Protein AF-A0A6G4X8N2-F1 (afdb_monomer_lite)

Radius of gyration: 27.06 Å; chains: 1; bounding box: 44×34×85 Å

pLDDT: mean 89.09, std 10.02, range [55.97, 98.62]

Sequence (191 aa):
YRVAVPAGASAGTGGIDFPAATTDLRTHVAALGGIAPATDGDGAYRAQYRDNYTGLQRWSGSSWVGIACDLIPWTKASLASGYGHDGNNNGDVRYRVIDLIGTRFVQWRGGMNVKYSGGLPAHDGKFLARPLPATARPSSGLRTVPVACSAGDSSILSLKVDFYANGTADLLNDPGDTPPWVSLNGIMYPL

Organism: NCBI:txid2711219

Secondary structure (DSSP, 8-state):
--B---TT--GGGT---HHHHB----PPPPPTT-EEEP-SSPPSSTT-EEE-SS-EEEE-SSSEEETTTTTSPPEEP-BPTTEEE-GGG--B-EEEEEEETTEEEEEEESEEEE-EETTEEGGGGB-BSSPPPGGGS-SSSEEEEEEEE-STT-S-SEEEEEEETTS-EEEE--TT---SEEE-TT-EEE-

Foldseek 3Di:
DDFDDDPPADPVPVHGPRVVRPPDDDQADDDVQDEGEDDPDADPDFQHWYQDVVAIWGHNVPDTHHDFPDPWDWDFFAWDPQKDWCAVPFGGWTWTWGQDPNFIKIAIWGKMFFHDDQQATPPQQFTGPDFDPQRHADCDAKDKDWWAFDPPQAPDGIWIKITGNRRTIGTDDDRRRDGRMTTSHGDMDTD

Structure (mmCIF, N/CA/C/O backbone):
data_AF-A0A6G4X8N2-F1
#
_entry.id   AF-A0A6G4X8N2-F1
#
loop_
_atom_site.group_PDB
_atom_site.id
_atom_site.type_symbol
_atom_site.label_atom_id
_atom_site.label_alt_id
_atom_site.label_comp_id
_atom_site.label_asym_id
_atom_site.label_entity_id
_atom_site.label_seq_id
_atom_site.pdbx_PDB_ins_code
_atom_site.Cartn_x
_atom_site.Cartn_y
_atom_site.Cartn_z
_atom_site.occupancy
_atom_site.B_iso_or_equiv
_atom_site.auth_seq_id
_atom_site.auth_comp_id
_atom_site.auth_asym_id
_atom_site.auth_atom_id
_atom_site.pdbx_PDB_model_num
ATOM 1 N N . TYR A 1 1 ? 25.259 5.675 -39.271 1.00 55.97 1 TYR A N 1
ATOM 2 C CA . TYR A 1 1 ? 24.367 6.000 -40.389 1.00 55.97 1 TYR A CA 1
ATOM 3 C C . TYR A 1 1 ? 25.124 5.735 -41.681 1.00 55.97 1 TYR A C 1
ATOM 5 O O . TYR A 1 1 ? 26.342 5.900 -41.703 1.00 55.97 1 TYR A O 1
ATOM 13 N N . ARG A 1 2 ? 24.435 5.261 -42.718 1.00 63.53 2 ARG A N 1
ATOM 14 C CA . ARG A 1 2 ? 24.943 5.192 -44.095 1.00 63.53 2 ARG A CA 1
ATOM 15 C C . ARG A 1 2 ? 23.947 5.962 -44.963 1.00 63.53 2 ARG A C 1
ATOM 17 O O . ARG A 1 2 ? 22.746 5.798 -44.773 1.00 63.53 2 ARG A O 1
ATOM 24 N N . VAL A 1 3 ? 24.445 6.821 -45.848 1.00 69.69 3 VAL A N 1
ATOM 25 C CA . VAL A 1 3 ? 23.626 7.563 -46.818 1.00 69.69 3 VAL A CA 1
ATOM 26 C C . VAL A 1 3 ? 23.916 6.966 -48.183 1.00 69.69 3 VAL A C 1
ATOM 28 O O . VAL A 1 3 ? 25.079 6.915 -48.590 1.00 69.69 3 VAL A O 1
ATOM 31 N N . ALA A 1 4 ? 22.884 6.471 -48.863 1.00 74.25 4 ALA A N 1
ATOM 32 C CA . ALA A 1 4 ? 23.026 6.036 -50.242 1.00 74.25 4 ALA A CA 1
ATOM 33 C C . ALA A 1 4 ? 23.141 7.284 -51.125 1.00 74.25 4 ALA A C 1
ATOM 35 O O . ALA A 1 4 ? 22.251 8.129 -51.117 1.00 74.25 4 ALA A O 1
ATOM 36 N N . VAL A 1 5 ? 24.244 7.413 -51.865 1.00 77.44 5 VAL A N 1
ATOM 37 C CA . VAL A 1 5 ? 24.448 8.516 -52.812 1.00 77.44 5 VAL A CA 1
ATOM 38 C C . VAL A 1 5 ? 24.255 7.964 -54.224 1.00 77.44 5 VAL A C 1
ATOM 40 O O . VAL A 1 5 ? 25.101 7.191 -54.680 1.00 77.44 5 VAL A O 1
ATOM 43 N N . PRO A 1 6 ? 23.153 8.305 -54.917 1.00 77.38 6 PRO A N 1
ATOM 44 C CA . PRO A 1 6 ? 22.959 7.908 -56.305 1.00 77.38 6 PRO A CA 1
ATOM 45 C C . PRO A 1 6 ? 24.071 8.467 -57.197 1.00 77.38 6 PRO A C 1
ATOM 47 O O . PRO A 1 6 ? 24.561 9.580 -56.985 1.00 77.38 6 PRO A O 1
ATOM 50 N N . ALA A 1 7 ? 24.458 7.711 -58.225 1.00 81.44 7 ALA A N 1
ATOM 51 C CA . ALA A 1 7 ? 25.402 8.203 -59.221 1.00 81.44 7 ALA A CA 1
ATOM 52 C C . ALA A 1 7 ? 24.861 9.492 -59.873 1.00 81.44 7 ALA A C 1
ATOM 54 O O . ALA A 1 7 ? 23.702 9.547 -60.276 1.00 81.44 7 ALA A O 1
ATOM 55 N N . GLY A 1 8 ? 25.699 10.530 -59.963 1.00 80.12 8 GLY A N 1
ATOM 56 C CA . GLY A 1 8 ? 25.315 11.832 -60.527 1.00 80.12 8 GLY A CA 1
ATOM 57 C C . GLY A 1 8 ? 24.669 12.818 -59.543 1.00 80.12 8 GLY A C 1
ATOM 58 O O . GLY A 1 8 ? 24.341 13.938 -59.943 1.00 80.12 8 GLY A O 1
ATOM 59 N N . ALA A 1 9 ? 24.517 12.459 -58.262 1.00 84.62 9 ALA A N 1
ATOM 60 C CA . ALA A 1 9 ? 24.081 13.401 -57.233 1.00 84.62 9 ALA A CA 1
ATOM 61 C C . ALA A 1 9 ? 25.141 14.498 -57.010 1.00 84.62 9 ALA A C 1
ATOM 63 O O . ALA A 1 9 ? 26.290 14.222 -56.666 1.00 84.62 9 ALA A O 1
ATOM 64 N N . SER A 1 10 ? 24.756 15.757 -57.215 1.00 81.25 10 SER A N 1
ATOM 65 C CA . SER A 1 10 ? 25.598 16.940 -57.017 1.00 81.25 10 SER A CA 1
ATOM 66 C C . SER A 1 10 ? 24.730 18.153 -56.674 1.00 81.25 10 SER A C 1
ATOM 68 O O . SER A 1 10 ? 23.519 18.138 -56.898 1.00 81.25 10 SER A O 1
ATOM 70 N N . ALA A 1 11 ? 25.340 19.241 -56.195 1.00 75.00 11 ALA A N 1
ATOM 71 C CA . ALA A 1 11 ? 24.619 20.492 -55.947 1.00 75.00 11 ALA A CA 1
ATOM 72 C C . ALA A 1 11 ? 23.940 21.063 -57.214 1.00 75.00 11 ALA A C 1
ATOM 74 O O . ALA A 1 11 ? 22.909 21.718 -57.108 1.00 75.00 11 ALA A O 1
ATOM 75 N N . GLY A 1 12 ? 24.478 20.782 -58.409 1.00 79.25 12 GLY A N 1
ATOM 76 C CA . GLY A 1 12 ? 23.934 21.251 -59.691 1.00 79.25 12 GLY A CA 1
ATOM 77 C C . GLY A 1 12 ? 22.820 20.382 -60.285 1.00 79.25 12 GLY A C 1
ATOM 78 O O . GLY A 1 12 ? 22.221 20.772 -61.281 1.00 79.25 12 GLY A O 1
ATOM 79 N N . THR A 1 13 ? 22.534 19.216 -59.695 1.00 80.50 13 THR A N 1
ATOM 80 C CA . THR A 1 13 ? 21.540 18.241 -60.189 1.00 80.50 13 THR A CA 1
ATOM 81 C C . THR A 1 13 ? 20.387 18.009 -59.207 1.00 80.50 13 THR A C 1
ATOM 83 O O . THR A 1 13 ? 19.651 17.037 -59.339 1.00 80.50 13 THR A O 1
ATOM 86 N N . GLY A 1 14 ? 20.211 18.907 -58.230 1.00 82.31 14 GLY A N 1
ATOM 87 C CA . GLY A 1 14 ? 19.141 18.832 -57.224 1.00 82.31 14 GLY A CA 1
ATOM 88 C C . GLY A 1 14 ? 19.557 18.235 -55.874 1.00 82.31 14 GLY A C 1
ATOM 89 O O . GLY A 1 14 ? 18.756 18.240 -54.946 1.00 82.31 14 GLY A O 1
ATOM 90 N N . GLY A 1 15 ? 20.813 17.796 -55.720 1.00 84.06 15 GLY A N 1
ATOM 91 C CA . GLY A 1 15 ? 21.364 17.321 -54.447 1.00 84.06 15 GLY A CA 1
ATOM 92 C C . GLY A 1 15 ? 20.903 15.920 -54.026 1.00 84.06 15 GLY A C 1
ATOM 93 O O . GLY A 1 15 ? 20.419 15.131 -54.832 1.00 84.06 15 GLY A O 1
ATOM 94 N N . ILE A 1 16 ? 21.122 15.592 -52.749 1.00 84.31 16 ILE A N 1
ATOM 95 C CA . ILE A 1 16 ? 20.656 14.346 -52.126 1.00 84.31 16 ILE A CA 1
ATOM 96 C C . ILE A 1 16 ? 19.291 14.619 -51.490 1.00 84.31 16 ILE A C 1
ATOM 98 O O . ILE A 1 16 ? 19.180 15.489 -50.626 1.00 84.31 16 ILE A O 1
ATOM 102 N N . ASP A 1 17 ? 18.276 13.844 -51.868 1.00 84.19 17 ASP A N 1
ATOM 103 C CA . ASP A 1 17 ? 16.994 13.807 -51.160 1.00 84.19 17 ASP A CA 1
ATOM 104 C C . ASP A 1 17 ? 17.178 13.052 -49.840 1.00 84.19 17 ASP A C 1
ATOM 106 O O . ASP A 1 17 ? 17.040 11.833 -49.778 1.00 84.19 17 ASP A O 1
ATOM 110 N N . PHE A 1 18 ? 17.588 13.767 -48.791 1.00 79.62 18 PHE A N 1
ATOM 111 C CA . PHE A 1 18 ? 17.901 13.166 -47.496 1.00 79.62 18 PHE A CA 1
ATOM 112 C C . PHE A 1 18 ? 16.771 12.282 -46.943 1.00 79.62 18 PHE A C 1
ATOM 114 O O . PHE A 1 18 ? 17.097 11.159 -46.563 1.00 79.62 18 PHE A O 1
ATOM 121 N N . PRO A 1 19 ? 15.484 12.696 -46.952 1.00 78.25 19 PRO A N 1
ATOM 122 C CA . PRO A 1 19 ? 14.365 11.822 -46.596 1.00 78.25 19 PRO A CA 1
ATOM 123 C C . PRO A 1 19 ? 14.366 10.454 -47.297 1.00 78.25 19 PRO A C 1
ATOM 125 O O . PRO A 1 19 ? 14.167 9.437 -46.634 1.00 78.25 19 PRO A O 1
ATOM 128 N N . ALA A 1 20 ? 14.622 10.408 -48.608 1.00 76.88 20 ALA A N 1
ATOM 129 C CA . ALA A 1 20 ? 14.627 9.165 -49.386 1.00 76.88 20 ALA A CA 1
ATOM 130 C C . ALA A 1 20 ? 15.983 8.427 -49.381 1.00 76.88 20 ALA A C 1
ATOM 132 O O . ALA A 1 20 ? 16.040 7.224 -49.636 1.00 76.88 20 ALA A O 1
ATOM 133 N N . ALA A 1 21 ? 17.084 9.131 -49.102 1.00 77.25 21 ALA A N 1
ATOM 134 C CA . ALA A 1 21 ? 18.454 8.615 -49.176 1.00 77.25 21 ALA A CA 1
ATOM 135 C C . ALA A 1 21 ? 18.989 8.052 -47.846 1.00 77.25 21 ALA A C 1
ATOM 137 O O . ALA A 1 21 ? 20.013 7.354 -47.830 1.00 77.25 21 ALA A O 1
ATOM 138 N N . THR A 1 22 ? 18.329 8.335 -46.717 1.00 75.56 22 THR A N 1
ATOM 139 C CA . THR A 1 22 ? 18.616 7.669 -45.439 1.00 75.56 22 THR A CA 1
ATOM 140 C C . THR A 1 22 ? 18.071 6.246 -45.431 1.00 75.56 22 THR A C 1
ATOM 142 O O . THR A 1 22 ? 16.884 6.019 -45.234 1.00 75.56 22 THR A O 1
ATOM 145 N N . THR A 1 23 ? 18.962 5.268 -45.589 1.00 67.94 23 THR A N 1
ATOM 146 C CA . THR A 1 23 ? 18.614 3.835 -45.581 1.00 67.94 23 THR A CA 1
ATOM 147 C C . THR A 1 23 ? 18.828 3.162 -44.222 1.00 67.94 23 THR A C 1
ATOM 149 O O . THR A 1 23 ? 18.489 1.996 -44.051 1.00 67.94 23 THR A O 1
ATOM 152 N N . ASP A 1 24 ? 19.450 3.861 -43.269 1.00 60.66 24 ASP A N 1
ATOM 153 C CA . ASP A 1 24 ? 19.733 3.373 -41.914 1.00 60.66 24 ASP A CA 1
ATOM 154 C C . ASP A 1 24 ? 19.682 4.540 -40.919 1.00 60.66 24 ASP A C 1
ATOM 156 O O . ASP A 1 24 ? 20.631 5.331 -40.811 1.00 60.66 24 ASP A O 1
ATOM 160 N N . LEU A 1 25 ? 18.567 4.635 -40.191 1.00 64.31 25 LEU A N 1
ATOM 161 C CA . LEU A 1 25 ? 18.441 5.466 -39.003 1.00 64.31 25 LEU A CA 1
ATOM 162 C C . LEU A 1 25 ? 18.666 4.562 -37.793 1.00 64.31 25 LEU A C 1
ATOM 164 O O . LEU A 1 25 ? 17.806 3.760 -37.432 1.00 64.31 25 LEU A O 1
ATOM 168 N N . ARG A 1 26 ? 19.831 4.686 -37.157 1.00 61.44 26 ARG A N 1
ATOM 169 C CA . ARG A 1 26 ? 20.080 3.964 -35.910 1.00 61.44 26 ARG A CA 1
ATOM 170 C C . ARG A 1 26 ? 19.171 4.553 -34.844 1.00 61.44 26 ARG A C 1
ATOM 172 O O . ARG A 1 26 ? 19.445 5.639 -34.335 1.00 61.44 26 ARG A O 1
ATOM 179 N N . THR A 1 27 ? 18.115 3.829 -34.497 1.00 64.69 27 THR A N 1
ATOM 180 C CA . THR A 1 27 ? 17.446 3.992 -33.211 1.00 64.69 27 THR A CA 1
ATOM 181 C C . THR A 1 27 ? 18.510 3.928 -32.128 1.00 64.69 27 THR A C 1
ATOM 183 O O . THR A 1 27 ? 19.478 3.172 -32.233 1.00 64.69 27 THR A O 1
ATOM 186 N N . HIS A 1 28 ? 18.391 4.784 -31.121 1.00 65.44 28 HIS A N 1
ATOM 187 C CA . HIS A 1 28 ? 19.343 4.803 -30.026 1.00 65.44 28 HIS A CA 1
ATOM 188 C C . HIS A 1 28 ? 19.507 3.389 -29.457 1.00 65.44 28 HIS A C 1
ATOM 190 O O . HIS A 1 28 ? 18.545 2.785 -28.985 1.00 65.44 28 HIS A O 1
ATOM 196 N N . VAL A 1 29 ? 20.723 2.851 -29.543 1.00 64.50 29 VAL A N 1
ATOM 197 C CA . VAL A 1 29 ? 21.035 1.510 -29.055 1.00 64.50 29 VAL A CA 1
ATOM 198 C C . VAL A 1 29 ? 21.649 1.617 -27.670 1.00 64.50 29 VAL A C 1
ATOM 200 O O . VAL A 1 29 ? 22.645 2.308 -27.466 1.00 64.50 29 VAL A O 1
ATOM 203 N N . ALA A 1 30 ? 21.052 0.915 -26.719 1.00 72.94 30 ALA A N 1
ATOM 204 C CA . ALA A 1 30 ? 21.690 0.585 -25.459 1.00 72.94 30 ALA A CA 1
ATOM 205 C C . ALA A 1 30 ? 22.149 -0.877 -25.526 1.00 72.94 30 ALA A C 1
ATOM 207 O O . ALA A 1 30 ? 21.545 -1.692 -26.229 1.00 72.94 30 ALA A O 1
ATOM 208 N N . ALA A 1 31 ? 23.203 -1.227 -24.788 1.00 77.75 31 ALA A N 1
ATOM 209 C CA . ALA A 1 31 ? 23.511 -2.634 -24.541 1.00 77.75 31 ALA A CA 1
ATOM 210 C C . ALA A 1 31 ? 22.297 -3.335 -23.896 1.00 77.75 31 ALA A C 1
ATOM 212 O O . ALA A 1 31 ? 21.436 -2.679 -23.303 1.00 77.75 31 ALA A O 1
ATOM 213 N N . LEU A 1 32 ? 22.225 -4.667 -23.977 1.00 78.75 32 LEU A N 1
ATOM 214 C CA . LEU A 1 32 ? 21.224 -5.424 -23.218 1.00 78.75 32 LEU A CA 1
ATOM 215 C C . LEU A 1 32 ? 21.317 -5.050 -21.728 1.00 78.75 32 LEU A C 1
ATOM 217 O O . LEU A 1 32 ? 22.402 -5.037 -21.155 1.00 78.75 32 LEU A O 1
ATOM 221 N N . GLY A 1 33 ? 20.180 -4.701 -21.125 1.00 80.25 33 GLY A N 1
ATOM 222 C CA . GLY A 1 33 ? 20.086 -4.177 -19.760 1.00 80.25 33 GLY A CA 1
ATOM 223 C C . GLY A 1 33 ? 20.374 -2.678 -19.596 1.00 80.25 33 GLY A C 1
ATOM 224 O O . GLY A 1 33 ? 20.151 -2.147 -18.512 1.00 80.25 33 GLY A O 1
ATOM 225 N N . GLY A 1 34 ? 20.836 -1.983 -20.638 1.00 88.50 34 GLY A N 1
ATOM 226 C CA . GLY A 1 34 ? 21.072 -0.541 -20.609 1.00 88.50 34 GLY A CA 1
ATOM 227 C C . GLY A 1 34 ? 19.787 0.291 -20.674 1.00 88.50 34 GLY A C 1
ATOM 228 O O . GLY A 1 34 ? 18.705 -0.211 -20.984 1.00 88.50 34 GLY A O 1
ATOM 229 N N . ILE A 1 35 ? 19.924 1.587 -20.390 1.00 90.81 35 ILE A N 1
ATOM 230 C CA . ILE A 1 35 ? 18.831 2.563 -20.441 1.00 90.81 35 ILE A CA 1
ATOM 231 C C . ILE A 1 35 ? 18.825 3.202 -21.831 1.00 90.81 35 ILE A C 1
ATOM 233 O O . ILE A 1 35 ? 19.767 3.902 -22.199 1.00 90.81 35 ILE A O 1
ATOM 237 N N . ALA A 1 36 ? 17.778 2.948 -22.614 1.00 87.94 36 ALA A N 1
ATOM 238 C CA . ALA A 1 36 ? 17.572 3.636 -23.884 1.00 87.94 36 ALA A CA 1
ATOM 239 C C . ALA A 1 36 ? 17.018 5.058 -23.643 1.00 87.94 36 ALA A C 1
ATOM 241 O O . ALA A 1 36 ? 16.263 5.263 -22.694 1.00 87.94 36 ALA A O 1
ATOM 242 N N . PRO A 1 37 ? 17.327 6.057 -24.476 1.00 85.19 37 PRO A N 1
ATOM 243 C CA . PRO A 1 37 ? 16.577 7.310 -24.455 1.00 85.19 37 PRO A CA 1
ATOM 244 C C . PRO A 1 37 ? 15.136 7.076 -24.931 1.00 85.19 37 PRO A C 1
ATOM 246 O O . PRO A 1 37 ? 14.850 6.100 -25.636 1.00 85.19 37 PRO A O 1
ATOM 249 N N . ALA A 1 38 ? 14.221 7.962 -24.539 1.00 79.81 38 ALA A N 1
ATOM 250 C CA . ALA A 1 38 ? 12.832 7.908 -24.971 1.00 79.81 38 ALA A CA 1
ATOM 251 C C . ALA A 1 38 ? 12.747 7.882 -26.495 1.00 79.81 38 ALA A C 1
ATOM 253 O O . ALA A 1 38 ? 13.250 8.766 -27.183 1.00 79.81 38 ALA A O 1
ATOM 254 N N . THR A 1 39 ? 12.073 6.862 -27.003 1.00 74.75 39 THR A N 1
ATOM 255 C CA . THR A 1 39 ? 11.641 6.776 -28.393 1.00 74.75 39 THR A CA 1
ATOM 256 C C . THR A 1 39 ? 10.149 6.481 -28.390 1.00 74.75 39 THR A C 1
ATOM 258 O O . THR A 1 39 ? 9.636 5.908 -27.424 1.00 74.75 39 THR A O 1
ATOM 261 N N . ASP A 1 40 ? 9.449 6.829 -29.463 1.00 73.56 40 ASP A N 1
ATOM 262 C CA . ASP A 1 40 ? 8.012 6.551 -29.601 1.00 73.56 40 ASP A CA 1
ATOM 263 C C . ASP A 1 40 ? 7.706 5.058 -29.851 1.00 73.56 40 ASP A C 1
ATOM 265 O O . ASP A 1 40 ? 6.556 4.685 -30.063 1.00 73.56 40 ASP A O 1
ATOM 269 N N . GLY A 1 41 ? 8.727 4.190 -29.829 1.00 83.25 41 GLY A N 1
ATOM 270 C CA . GLY A 1 41 ? 8.616 2.761 -30.114 1.00 83.25 41 GLY A CA 1
ATOM 271 C C . GLY A 1 41 ? 8.437 1.863 -28.887 1.00 83.25 41 GLY A C 1
ATOM 272 O O . GLY A 1 41 ? 8.724 2.234 -27.742 1.00 83.25 41 GLY A O 1
ATOM 273 N N . ASP A 1 42 ? 8.000 0.635 -29.158 1.00 89.31 42 ASP A N 1
ATOM 274 C CA . ASP A 1 42 ? 7.881 -0.449 -28.182 1.00 89.31 42 ASP A CA 1
ATOM 275 C C . ASP A 1 42 ? 9.246 -0.932 -27.671 1.00 89.31 42 ASP A C 1
ATOM 277 O O . ASP A 1 42 ? 10.288 -0.761 -28.310 1.00 89.31 42 ASP A O 1
ATOM 281 N N . GLY A 1 43 ? 9.244 -1.575 -26.502 1.00 87.62 43 GLY A N 1
ATOM 282 C CA . GLY A 1 43 ? 10.436 -2.245 -25.991 1.00 87.62 43 GLY A CA 1
ATOM 283 C C . GLY A 1 43 ? 10.756 -3.521 -26.775 1.00 87.62 43 GLY A C 1
ATOM 284 O O . GLY A 1 43 ? 9.884 -4.342 -27.047 1.00 87.62 43 GLY A O 1
ATOM 285 N N . ALA A 1 44 ? 12.035 -3.729 -27.075 1.00 87.69 44 ALA A N 1
ATOM 286 C CA . ALA A 1 44 ? 12.552 -4.903 -27.771 1.00 87.69 44 ALA A CA 1
ATOM 287 C C . ALA A 1 44 ? 12.448 -6.193 -26.935 1.00 87.69 44 ALA A C 1
ATOM 289 O O . ALA A 1 44 ? 12.363 -7.287 -27.487 1.00 87.69 44 ALA A O 1
ATOM 290 N N . TYR A 1 45 ? 12.467 -6.085 -25.603 1.00 88.56 45 TYR A N 1
ATOM 291 C CA . TYR A 1 45 ? 12.319 -7.220 -24.689 1.00 88.56 45 TYR A CA 1
ATOM 292 C C . TYR A 1 45 ? 11.686 -6.796 -23.363 1.00 88.56 45 TYR A C 1
ATOM 294 O O . TYR A 1 45 ? 11.862 -5.669 -22.890 1.00 88.56 45 TYR A O 1
ATOM 302 N N . ARG A 1 46 ? 10.939 -7.714 -22.731 1.00 90.00 46 AR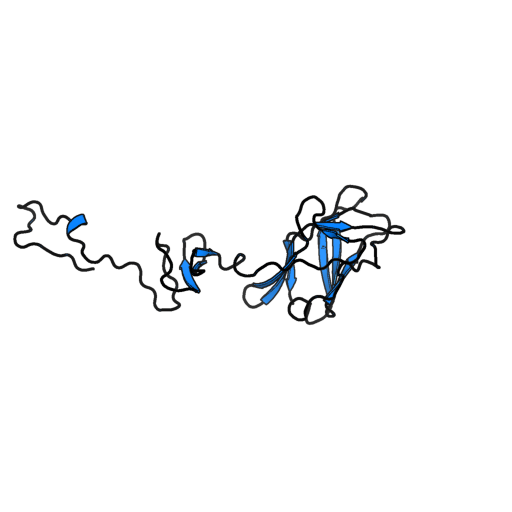G A N 1
ATOM 303 C CA . ARG A 1 46 ? 10.376 -7.504 -21.386 1.00 90.00 46 ARG A CA 1
ATOM 304 C C . ARG A 1 46 ? 11.505 -7.121 -20.429 1.00 90.00 46 ARG A C 1
ATOM 306 O O . ARG A 1 46 ? 12.522 -7.800 -20.393 1.00 90.00 46 ARG A O 1
ATOM 313 N N . ALA A 1 47 ? 11.272 -6.103 -19.606 1.00 88.56 47 ALA A N 1
ATOM 314 C CA . ALA A 1 47 ? 12.234 -5.519 -18.671 1.00 88.56 47 ALA A CA 1
ATOM 315 C C . ALA A 1 47 ? 13.278 -4.556 -19.253 1.00 88.56 47 ALA A C 1
ATOM 317 O O . ALA A 1 47 ? 14.104 -4.080 -18.479 1.00 88.56 47 ALA A O 1
ATOM 318 N N . GLN A 1 48 ? 13.237 -4.225 -20.548 1.00 90.31 48 GLN A N 1
ATOM 319 C CA . GLN A 1 48 ? 14.067 -3.143 -21.086 1.00 90.31 48 GLN A CA 1
ATOM 320 C C . GLN A 1 48 ? 13.804 -1.829 -20.336 1.00 90.31 48 GLN A C 1
ATOM 322 O O . GLN A 1 48 ? 12.653 -1.525 -20.019 1.00 90.31 48 GLN A O 1
ATOM 327 N N . TYR A 1 49 ? 14.856 -1.047 -20.088 1.00 91.38 49 TYR A N 1
ATOM 328 C CA . TYR A 1 49 ? 14.760 0.273 -19.469 1.00 91.38 49 TYR A CA 1
ATOM 329 C C . TYR A 1 49 ? 14.845 1.399 -20.498 1.00 91.38 49 TYR A C 1
ATOM 331 O O . TYR A 1 49 ? 15.590 1.304 -21.478 1.00 91.38 49 TYR A O 1
ATOM 339 N N . ARG A 1 50 ? 14.112 2.487 -20.244 1.00 91.19 50 ARG A N 1
ATOM 340 C CA . ARG A 1 50 ? 14.288 3.760 -20.947 1.00 91.19 50 ARG A CA 1
ATOM 341 C C . ARG A 1 50 ? 14.134 4.960 -20.023 1.00 91.19 50 ARG A C 1
ATOM 343 O O . ARG A 1 50 ? 13.393 4.878 -19.048 1.00 91.19 50 ARG A O 1
ATOM 350 N N . ASP A 1 51 ? 14.769 6.069 -20.369 1.00 90.75 51 ASP A N 1
ATOM 351 C CA . ASP A 1 51 ? 14.552 7.375 -19.743 1.00 90.75 51 ASP A CA 1
ATOM 352 C C . ASP A 1 51 ? 13.671 8.235 -20.653 1.00 90.75 51 ASP A C 1
ATOM 354 O O . ASP A 1 51 ? 14.031 8.476 -21.806 1.00 90.75 51 ASP A O 1
ATOM 358 N N . ASN A 1 52 ? 12.503 8.663 -20.161 1.00 87.19 52 ASN A N 1
ATOM 359 C CA . ASN A 1 52 ? 11.541 9.440 -20.941 1.00 87.19 52 ASN A CA 1
ATOM 360 C C . ASN A 1 52 ? 11.516 10.944 -20.631 1.00 87.19 52 ASN A C 1
ATOM 362 O O . ASN A 1 52 ? 10.483 11.578 -20.847 1.00 87.19 52 ASN A O 1
ATOM 366 N N . TYR A 1 53 ? 12.607 11.502 -20.096 1.00 81.62 53 TYR A N 1
ATOM 367 C CA . TYR A 1 53 ? 12.721 12.884 -19.595 1.00 81.62 53 TYR A CA 1
ATOM 368 C C . TYR A 1 53 ? 11.897 13.179 -18.333 1.00 81.62 53 TYR A C 1
ATOM 370 O O . TYR A 1 53 ? 12.278 14.034 -17.539 1.00 81.62 53 TYR A O 1
ATOM 378 N N . THR A 1 54 ? 10.786 12.471 -18.118 1.00 82.38 54 THR A N 1
ATOM 379 C CA . THR A 1 54 ? 9.958 12.569 -16.902 1.00 82.38 54 THR A CA 1
ATOM 380 C C . THR A 1 54 ? 10.291 11.495 -15.866 1.00 82.38 54 THR A C 1
ATOM 382 O O . THR A 1 54 ? 9.828 11.569 -14.729 1.00 82.38 54 THR A O 1
ATOM 385 N N . GLY A 1 55 ? 11.097 10.498 -16.238 1.00 84.12 55 GLY A N 1
ATOM 386 C CA . GLY A 1 55 ? 11.576 9.460 -15.341 1.00 84.12 55 GLY A CA 1
ATOM 387 C C . GLY A 1 55 ? 11.978 8.167 -16.042 1.00 84.12 55 GLY A C 1
ATOM 388 O O . GLY A 1 55 ? 11.854 7.989 -17.256 1.00 84.12 55 GLY A O 1
ATOM 389 N N . LEU A 1 56 ? 12.445 7.227 -15.224 1.00 88.94 56 LEU A N 1
ATOM 390 C CA . LEU A 1 56 ? 12.867 5.913 -15.683 1.00 88.94 56 LEU A CA 1
ATOM 391 C C . LEU A 1 56 ? 11.651 4.983 -15.832 1.00 88.94 56 LEU A C 1
ATOM 393 O O . LEU A 1 56 ? 10.862 4.784 -14.899 1.00 88.94 56 LEU A O 1
ATOM 397 N N . GLN A 1 57 ? 11.511 4.398 -17.018 1.00 90.38 57 GLN A N 1
ATOM 398 C CA . GLN A 1 57 ? 10.450 3.463 -17.374 1.00 90.38 57 GLN A CA 1
ATOM 399 C C . GLN A 1 57 ? 11.017 2.081 -17.700 1.00 90.38 57 GLN A C 1
ATOM 401 O O . GLN A 1 57 ? 12.155 1.937 -18.146 1.00 90.38 57 GLN A O 1
ATOM 406 N N . ARG A 1 58 ? 10.188 1.055 -17.512 1.00 89.69 58 ARG A N 1
ATOM 407 C CA . ARG A 1 58 ? 10.478 -0.344 -17.824 1.00 89.69 58 ARG A CA 1
ATOM 408 C C . ARG A 1 58 ? 9.428 -0.891 -18.787 1.00 89.69 58 ARG A C 1
ATOM 410 O O . ARG A 1 58 ? 8.237 -0.679 -18.579 1.00 89.69 58 ARG A O 1
ATOM 417 N N . TRP A 1 59 ? 9.842 -1.631 -19.810 1.00 90.00 59 TRP A N 1
ATOM 418 C CA . TRP A 1 59 ? 8.916 -2.309 -20.715 1.00 90.00 59 TRP A CA 1
ATOM 419 C C . TRP A 1 59 ? 8.266 -3.509 -20.018 1.00 90.00 59 TRP A C 1
ATOM 421 O O . TRP A 1 59 ? 8.949 -4.440 -19.575 1.00 90.00 59 TRP A O 1
ATOM 431 N N . SER A 1 60 ? 6.938 -3.511 -19.918 1.00 86.56 60 SER A N 1
ATOM 432 C CA . SER A 1 60 ? 6.155 -4.602 -19.322 1.00 86.56 60 SER A CA 1
ATOM 433 C C . SER A 1 60 ? 6.068 -5.841 -20.225 1.00 86.56 60 SER A C 1
ATOM 435 O O . SER A 1 60 ? 5.738 -6.930 -19.750 1.00 86.56 60 SER A O 1
ATOM 437 N N . GLY A 1 61 ? 6.397 -5.689 -21.512 1.00 89.19 61 GLY A N 1
ATOM 438 C CA . GLY A 1 61 ? 6.089 -6.640 -22.581 1.00 89.19 61 GLY A CA 1
ATOM 439 C C . GLY A 1 61 ? 4.994 -6.137 -23.527 1.00 89.19 61 GLY A C 1
ATOM 440 O O . GLY A 1 61 ? 4.892 -6.652 -24.631 1.00 89.19 61 GLY A O 1
ATOM 441 N N . SER A 1 62 ? 4.213 -5.137 -23.107 1.00 90.19 62 SER A N 1
ATOM 442 C CA . SER A 1 62 ? 3.132 -4.536 -23.905 1.00 90.19 62 SER A CA 1
ATOM 443 C C . SER A 1 62 ? 3.021 -3.014 -23.764 1.00 90.19 62 SER A C 1
ATOM 445 O O . SER A 1 62 ? 2.279 -2.386 -24.508 1.00 90.19 62 SER A O 1
ATOM 447 N N . SER A 1 63 ? 3.683 -2.415 -22.773 1.00 90.94 63 SER A N 1
ATOM 448 C CA . SER A 1 63 ? 3.662 -0.973 -22.520 1.00 90.94 63 SER A CA 1
ATOM 449 C C . SER A 1 63 ? 4.872 -0.528 -21.698 1.00 90.94 63 SER A C 1
ATOM 451 O O . SER A 1 63 ? 5.453 -1.305 -20.932 1.00 90.94 63 SER A O 1
ATOM 453 N N . TRP A 1 64 ? 5.248 0.743 -21.826 1.00 88.81 64 TRP A N 1
ATOM 454 C CA . TRP A 1 64 ? 6.241 1.370 -20.958 1.00 88.81 64 TRP A CA 1
ATOM 455 C C . TRP A 1 64 ? 5.586 1.820 -19.653 1.00 88.81 64 TRP A C 1
ATOM 457 O O . TRP A 1 64 ? 4.634 2.596 -19.676 1.00 88.81 64 TRP A O 1
ATOM 467 N N . VAL A 1 65 ? 6.102 1.350 -18.516 1.00 86.94 65 VAL A N 1
ATOM 468 C CA . VAL A 1 65 ? 5.571 1.675 -17.183 1.00 86.94 65 VAL A CA 1
ATOM 469 C C . VAL A 1 65 ? 6.635 2.330 -16.311 1.00 86.94 65 VAL A C 1
ATOM 471 O O . VAL A 1 65 ? 7.812 1.988 -16.408 1.00 86.94 65 VAL A O 1
ATOM 474 N N . GLY A 1 66 ? 6.243 3.268 -15.447 1.00 83.75 66 GLY A N 1
ATOM 475 C CA . GLY A 1 66 ? 7.155 3.863 -14.466 1.00 83.75 66 GLY A CA 1
ATOM 476 C C . GLY A 1 66 ? 7.654 2.823 -13.454 1.00 83.75 66 GLY A C 1
ATOM 477 O O . GLY A 1 66 ? 6.921 1.910 -13.073 1.00 83.75 66 GLY A O 1
ATOM 478 N N . ILE A 1 67 ? 8.904 2.951 -13.004 1.00 74.12 67 ILE A N 1
ATOM 479 C CA . ILE A 1 67 ? 9.549 1.936 -12.147 1.00 74.12 67 ILE A CA 1
ATOM 480 C C . ILE A 1 67 ? 8.989 1.873 -10.722 1.00 74.12 67 ILE A C 1
ATOM 482 O O . ILE A 1 67 ? 9.030 0.816 -10.099 1.00 74.12 67 ILE A O 1
ATOM 486 N N . ALA A 1 68 ? 8.454 2.971 -10.192 1.00 62.19 68 ALA A N 1
ATOM 487 C CA . ALA A 1 68 ? 8.267 3.095 -8.748 1.00 62.19 68 ALA A CA 1
ATOM 488 C C . ALA A 1 68 ? 6.919 2.586 -8.197 1.00 62.19 68 ALA A C 1
ATOM 490 O O . ALA A 1 68 ? 6.805 2.414 -6.984 1.00 62.19 68 ALA A O 1
ATOM 491 N N . CYS A 1 69 ? 5.885 2.339 -9.013 1.00 56.53 69 CYS A N 1
ATOM 492 C CA . CYS A 1 69 ? 4.565 2.019 -8.450 1.00 56.53 69 CYS A CA 1
ATOM 493 C C . CYS A 1 69 ? 3.715 0.998 -9.206 1.00 56.53 69 CYS A C 1
ATOM 495 O O . CYS A 1 69 ? 3.029 0.230 -8.542 1.00 56.53 69 CYS A O 1
ATOM 497 N N . ASP A 1 70 ? 3.742 0.904 -10.529 1.00 58.47 70 ASP A N 1
ATOM 498 C CA . ASP A 1 70 ? 2.694 0.122 -11.214 1.00 58.47 70 ASP A CA 1
ATOM 499 C C . ASP A 1 70 ? 3.032 -1.361 -11.409 1.00 58.47 70 ASP A C 1
ATOM 501 O O . ASP A 1 70 ? 2.185 -2.150 -11.819 1.00 58.47 70 ASP A O 1
ATOM 505 N N . LEU A 1 71 ? 4.255 -1.774 -11.067 1.00 65.62 71 LEU A N 1
ATOM 506 C CA . LEU A 1 71 ? 4.711 -3.155 -11.244 1.00 65.62 71 LEU A CA 1
ATOM 507 C C . LEU A 1 71 ? 4.442 -4.068 -10.044 1.00 65.62 71 LEU A C 1
ATOM 509 O O . LEU A 1 71 ? 4.459 -5.288 -10.202 1.00 65.62 71 LEU A O 1
ATOM 513 N N . ILE A 1 72 ? 4.209 -3.507 -8.856 1.00 82.44 72 ILE A N 1
ATOM 514 C CA . ILE A 1 72 ? 3.991 -4.293 -7.638 1.00 82.44 72 ILE A CA 1
ATOM 515 C C . ILE A 1 72 ? 2.495 -4.269 -7.306 1.00 82.44 72 ILE A C 1
ATOM 517 O O . ILE A 1 72 ? 1.977 -3.210 -6.916 1.00 82.44 72 ILE A O 1
ATOM 521 N N . PRO A 1 73 ? 1.791 -5.409 -7.456 1.00 86.88 73 PRO A N 1
ATOM 522 C CA . PRO A 1 73 ? 0.351 -5.457 -7.281 1.00 86.88 73 PRO A CA 1
ATOM 523 C C . PRO A 1 73 ? -0.041 -5.178 -5.831 1.00 86.88 73 PRO A C 1
ATOM 525 O O . PRO A 1 73 ? 0.651 -5.542 -4.878 1.00 86.88 73 PRO A O 1
ATOM 528 N N . TRP A 1 74 ? -1.197 -4.542 -5.674 1.00 93.88 74 TRP A N 1
ATOM 529 C CA . TRP A 1 74 ? -1.820 -4.333 -4.376 1.00 93.88 74 TRP A CA 1
ATOM 530 C C . TRP A 1 74 ? -2.518 -5.607 -3.906 1.00 93.88 74 TRP A C 1
ATOM 532 O O . TRP A 1 74 ? -3.287 -6.212 -4.649 1.00 93.88 74 TRP A O 1
ATOM 542 N N . THR A 1 75 ? -2.302 -5.970 -2.646 1.00 97.25 75 THR A N 1
ATOM 543 C CA . THR A 1 75 ? -3.025 -7.044 -1.963 1.00 97.25 75 THR A CA 1
ATOM 544 C C . THR A 1 75 ? -4.171 -6.438 -1.163 1.00 97.25 75 THR A C 1
ATOM 546 O O . THR A 1 75 ? -3.956 -5.516 -0.378 1.00 97.25 75 THR A O 1
ATOM 549 N N . LYS A 1 76 ? -5.397 -6.938 -1.351 1.00 98.00 76 LYS A N 1
ATOM 550 C CA . LYS A 1 76 ? -6.548 -6.558 -0.519 1.00 98.00 76 LYS A CA 1
ATOM 551 C C . LYS A 1 76 ? -6.358 -7.112 0.892 1.00 98.00 76 LYS A C 1
ATOM 553 O O . LYS A 1 76 ? -6.125 -8.308 1.053 1.00 98.00 76 LYS A O 1
ATOM 558 N N . ALA A 1 77 ? -6.424 -6.244 1.898 1.00 98.12 77 ALA A N 1
ATOM 559 C CA . ALA A 1 77 ? -6.302 -6.659 3.289 1.00 98.12 77 ALA A CA 1
ATOM 560 C C . ALA A 1 77 ? -7.554 -7.439 3.714 1.00 98.12 77 ALA A C 1
ATOM 562 O O . ALA A 1 77 ? -8.668 -7.054 3.369 1.00 98.12 77 ALA A O 1
ATOM 563 N N . SER A 1 78 ? -7.383 -8.521 4.474 1.00 97.81 78 SER A N 1
ATOM 564 C CA . SER A 1 78 ? -8.516 -9.221 5.084 1.00 97.81 78 SER A CA 1
ATOM 565 C C . SER A 1 78 ? -8.866 -8.525 6.393 1.00 97.81 78 SER A C 1
ATOM 567 O O . SER A 1 78 ? -8.111 -8.638 7.359 1.00 97.81 78 SER A O 1
ATOM 569 N N . LEU A 1 79 ? -9.988 -7.812 6.428 1.00 98.44 79 LEU A N 1
ATOM 570 C CA . LEU A 1 79 ? -10.417 -7.065 7.610 1.00 98.44 79 LEU A CA 1
ATOM 571 C C . LEU A 1 79 ? -11.181 -7.953 8.599 1.00 98.44 79 LEU A C 1
ATOM 573 O O . LEU A 1 79 ? -11.928 -8.842 8.186 1.00 98.44 79 LEU A O 1
ATOM 577 N N . ALA A 1 80 ? -10.961 -7.735 9.896 1.00 98.12 80 ALA A N 1
ATOM 578 C CA . ALA A 1 80 ? -11.702 -8.394 10.967 1.00 98.12 80 ALA A CA 1
ATOM 579 C C . ALA A 1 80 ? -13.175 -7.951 10.969 1.00 98.12 80 ALA A C 1
ATOM 581 O O . ALA A 1 80 ? -13.539 -6.932 10.378 1.00 98.12 80 ALA A O 1
ATOM 582 N N . SER A 1 81 ? -14.035 -8.711 11.656 1.00 96.88 81 SER A N 1
ATOM 583 C CA . SER A 1 81 ? -15.415 -8.274 11.897 1.00 96.88 81 SER A CA 1
ATOM 584 C C . SER A 1 81 ? -15.420 -6.890 12.561 1.00 96.88 81 SER A C 1
ATOM 586 O O . SER A 1 81 ? -14.481 -6.517 13.248 1.00 96.88 81 SER A O 1
ATOM 588 N N . GLY A 1 82 ? -16.440 -6.074 12.305 1.00 96.69 82 GLY A N 1
ATOM 589 C CA 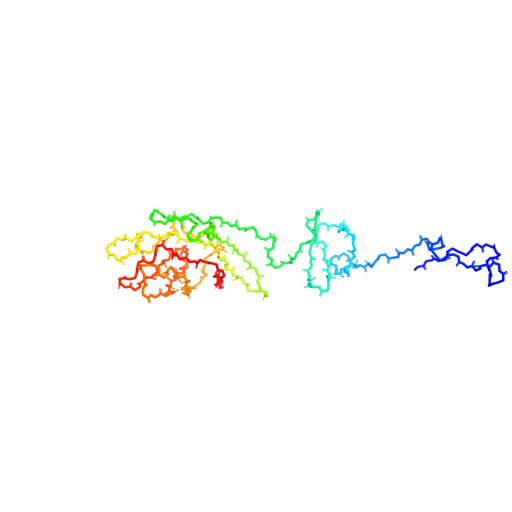. GLY A 1 82 ? -16.466 -4.691 12.797 1.00 96.69 82 GLY A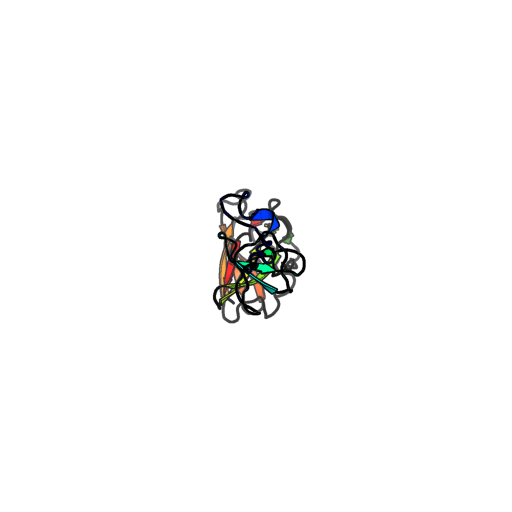 CA 1
ATOM 590 C C . GLY A 1 82 ? -15.633 -3.695 11.983 1.00 96.69 82 GLY A C 1
ATOM 591 O O . GLY A 1 82 ? -15.775 -2.496 12.202 1.00 96.69 82 GLY A O 1
ATOM 592 N N . TYR A 1 83 ? -14.869 -4.154 10.993 1.00 98.44 83 TYR A N 1
ATOM 593 C CA . TYR A 1 83 ? -14.175 -3.297 10.036 1.00 98.44 83 TYR A CA 1
ATOM 594 C C . TYR A 1 83 ? -14.676 -3.556 8.617 1.00 98.44 83 TYR A C 1
ATOM 596 O O . TYR A 1 83 ? -15.032 -4.677 8.253 1.00 98.44 83 TYR A O 1
ATOM 604 N N . GLY A 1 84 ? -14.726 -2.502 7.807 1.00 98.44 84 GLY A N 1
ATOM 605 C CA . GLY A 1 84 ? -15.177 -2.572 6.420 1.00 98.44 84 GLY A CA 1
ATOM 606 C C . GLY A 1 84 ? -14.231 -1.848 5.477 1.00 98.44 84 GLY A C 1
ATOM 607 O O . GLY A 1 84 ? -13.500 -0.948 5.876 1.00 98.44 84 GLY A O 1
ATOM 608 N N . HIS A 1 85 ? -14.250 -2.231 4.208 1.00 98.62 85 HIS A N 1
ATOM 609 C CA . HIS A 1 85 ? -13.561 -1.492 3.154 1.00 98.62 85 HIS A CA 1
ATOM 610 C C . HIS A 1 85 ? -14.335 -0.229 2.765 1.00 98.62 85 HIS A C 1
ATOM 612 O O . HIS A 1 85 ? -15.500 -0.084 3.130 1.00 98.62 85 HIS A O 1
ATOM 618 N N . ASP A 1 86 ? -13.693 0.634 1.980 1.00 98.19 86 ASP A N 1
ATOM 619 C CA . ASP A 1 86 ? -14.306 1.792 1.328 1.00 98.19 86 ASP A CA 1
ATOM 620 C C . ASP A 1 86 ? -14.823 2.876 2.288 1.00 98.19 86 ASP A C 1
ATOM 622 O O . ASP A 1 86 ? -15.813 3.559 2.031 1.00 98.19 86 ASP A O 1
ATOM 626 N N . GLY A 1 87 ? -14.127 3.065 3.412 1.00 97.94 87 GLY A N 1
ATOM 627 C CA . GLY A 1 87 ? -14.374 4.200 4.305 1.00 97.94 87 GLY A CA 1
ATOM 628 C C . GLY A 1 87 ? -14.205 5.533 3.569 1.00 97.94 87 GLY A C 1
ATOM 629 O O . GLY A 1 87 ? -13.148 5.791 2.984 1.00 97.94 87 GLY A O 1
ATOM 630 N N . ASN A 1 88 ? -15.244 6.374 3.582 1.00 96.69 88 ASN A N 1
ATOM 631 C CA . ASN A 1 88 ? -15.277 7.649 2.851 1.00 96.69 88 ASN A CA 1
ATOM 632 C C . ASN A 1 88 ? -14.948 7.504 1.353 1.00 96.69 88 ASN A C 1
ATOM 634 O O . ASN A 1 88 ? -14.205 8.304 0.789 1.00 96.69 88 ASN A O 1
ATOM 638 N N . ASN A 1 89 ? -15.431 6.426 0.726 1.00 97.38 89 ASN A N 1
ATOM 639 C CA . ASN A 1 89 ? -15.257 6.164 -0.706 1.00 97.38 89 ASN A CA 1
ATOM 640 C C . ASN A 1 89 ? -13.786 6.142 -1.175 1.00 97.38 89 ASN A C 1
ATOM 642 O O . ASN A 1 89 ? -13.476 6.449 -2.326 1.00 97.38 89 ASN A O 1
ATOM 646 N N . ASN A 1 90 ? -12.854 5.788 -0.283 1.00 96.69 90 ASN A N 1
ATOM 647 C CA . ASN A 1 90 ? -11.422 5.732 -0.591 1.00 96.69 90 ASN A CA 1
ATOM 648 C C . ASN A 1 90 ? -10.975 4.391 -1.204 1.00 96.69 90 ASN A C 1
ATOM 650 O O . ASN A 1 90 ? -9.778 4.164 -1.401 1.00 96.69 90 ASN A O 1
ATOM 654 N N . GLY A 1 91 ? -11.911 3.493 -1.506 1.00 98.12 91 GLY A N 1
ATOM 655 C CA . GLY A 1 91 ? -11.662 2.148 -2.000 1.00 98.12 91 GLY A CA 1
ATOM 656 C C . GLY A 1 91 ? -11.216 1.169 -0.914 1.00 98.12 91 GLY A C 1
ATOM 657 O O . GLY A 1 91 ? -11.088 1.492 0.271 1.00 98.12 91 GLY A O 1
ATOM 658 N N . ASP A 1 92 ? -10.957 -0.068 -1.337 1.00 98.56 92 ASP A N 1
ATOM 659 C CA . ASP A 1 92 ? -10.520 -1.130 -0.434 1.00 98.56 92 ASP A CA 1
ATOM 660 C C . ASP A 1 92 ? -9.199 -0.796 0.268 1.00 98.56 92 ASP A C 1
ATOM 662 O O . ASP A 1 92 ? -8.206 -0.475 -0.390 1.00 98.56 92 ASP A O 1
ATOM 666 N N . VAL A 1 93 ? -9.155 -1.026 1.584 1.00 98.62 93 VAL A N 1
ATOM 667 C CA . VAL A 1 93 ? -7.899 -1.206 2.328 1.00 98.62 93 VAL A CA 1
ATOM 668 C C . VAL A 1 93 ? -7.014 -2.252 1.644 1.00 98.62 93 VAL A C 1
ATOM 670 O O . VAL A 1 93 ? -7.375 -3.429 1.516 1.00 98.62 93 VAL A O 1
ATOM 673 N N . ARG A 1 94 ? -5.843 -1.812 1.197 1.00 98.12 94 ARG A N 1
ATOM 674 C CA . ARG A 1 94 ? -4.864 -2.610 0.461 1.00 98.12 94 ARG A CA 1
ATOM 675 C C . ARG A 1 94 ? -3.464 -2.299 0.952 1.00 98.12 94 ARG A C 1
ATOM 677 O O . ARG A 1 94 ? -3.185 -1.175 1.360 1.00 98.12 94 ARG A O 1
ATOM 684 N N . TYR A 1 95 ? -2.577 -3.274 0.822 1.00 97.56 95 TYR A N 1
ATOM 685 C CA . TYR A 1 95 ? -1.156 -3.103 1.084 1.00 97.56 95 TYR A CA 1
ATOM 686 C C . TYR A 1 95 ? -0.307 -3.685 -0.042 1.00 97.56 95 TYR A C 1
ATOM 688 O O . TYR A 1 95 ? -0.761 -4.516 -0.832 1.00 97.56 95 TYR A O 1
ATOM 696 N N . ARG A 1 96 ? 0.945 -3.253 -0.115 1.00 95.25 96 ARG A N 1
ATOM 697 C CA . ARG A 1 96 ? 1.976 -3.881 -0.941 1.00 95.25 96 ARG A CA 1
ATOM 698 C C . ARG A 1 96 ? 3.339 -3.645 -0.327 1.00 95.25 96 ARG A C 1
ATOM 700 O O . ARG A 1 96 ? 3.504 -2.743 0.490 1.00 95.25 96 ARG A O 1
ATOM 707 N N . VAL A 1 97 ? 4.312 -4.426 -0.765 1.00 93.88 97 VAL A N 1
ATOM 708 C CA . VAL A 1 97 ? 5.688 -4.302 -0.298 1.00 93.88 97 VAL A CA 1
ATOM 709 C C . VAL A 1 97 ? 6.551 -3.814 -1.442 1.00 93.88 97 VAL A C 1
ATOM 711 O O . VAL A 1 97 ? 6.597 -4.470 -2.479 1.00 93.88 97 VAL A O 1
ATOM 714 N N . ILE A 1 98 ? 7.210 -2.678 -1.255 1.00 90.56 98 ILE A N 1
ATOM 715 C CA . ILE A 1 98 ? 8.086 -2.068 -2.253 1.00 90.56 98 ILE A CA 1
ATOM 716 C C . ILE A 1 98 ? 9.513 -1.977 -1.721 1.00 90.56 98 ILE A C 1
ATOM 718 O O . ILE A 1 98 ? 9.717 -1.915 -0.512 1.00 90.56 98 ILE A O 1
ATOM 722 N N . ASP A 1 99 ? 10.479 -1.911 -2.627 1.00 87.50 99 ASP A N 1
ATOM 723 C CA . ASP A 1 99 ? 11.852 -1.533 -2.307 1.00 87.50 99 ASP A CA 1
ATOM 724 C C . ASP A 1 99 ? 12.085 -0.108 -2.804 1.00 87.50 99 ASP A C 1
ATOM 726 O O . ASP A 1 99 ? 11.989 0.175 -4.000 1.00 87.50 99 ASP A O 1
ATOM 730 N N . LEU A 1 100 ? 12.369 0.802 -1.875 1.00 84.31 100 LEU A N 1
ATOM 731 C CA . LEU A 1 100 ? 12.706 2.188 -2.165 1.00 84.31 100 LEU A CA 1
ATOM 732 C C . LEU A 1 100 ? 14.160 2.418 -1.758 1.00 84.31 100 LEU A C 1
ATOM 734 O O . LEU A 1 100 ? 14.485 2.436 -0.573 1.00 84.31 100 LEU A O 1
ATOM 738 N N . ILE A 1 101 ? 15.036 2.568 -2.756 1.00 82.56 101 ILE A N 1
ATOM 739 C CA . ILE A 1 101 ? 16.465 2.884 -2.569 1.00 82.56 101 ILE A CA 1
ATOM 740 C C . ILE A 1 101 ? 17.132 1.887 -1.592 1.00 82.56 101 ILE A C 1
ATOM 742 O O . ILE A 1 101 ? 17.795 2.255 -0.628 1.00 82.56 101 ILE A O 1
ATOM 746 N N . GLY A 1 102 ? 16.897 0.588 -1.811 1.00 82.62 102 GLY A N 1
ATOM 747 C CA . GLY A 1 102 ? 17.484 -0.493 -1.007 1.00 82.62 102 GLY A CA 1
ATOM 748 C C . GLY A 1 102 ? 16.839 -0.723 0.364 1.00 82.62 102 GLY A C 1
ATOM 749 O O . GLY A 1 102 ? 17.257 -1.634 1.072 1.00 82.62 102 GLY A O 1
ATOM 750 N N . THR A 1 103 ? 15.818 0.054 0.734 1.00 88.38 103 THR A N 1
ATOM 751 C CA . THR A 1 103 ? 15.027 -0.177 1.949 1.00 88.38 103 THR A CA 1
ATOM 752 C C . THR A 1 103 ? 13.647 -0.693 1.584 1.00 88.38 103 THR A C 1
ATOM 754 O O . THR A 1 103 ? 12.961 -0.124 0.732 1.00 88.38 103 THR A O 1
ATOM 757 N N . ARG A 1 104 ? 13.221 -1.765 2.251 1.00 90.88 104 ARG A N 1
ATOM 758 C CA . ARG A 1 104 ? 11.913 -2.363 2.016 1.00 90.88 104 ARG A CA 1
ATOM 759 C C . ARG A 1 104 ? 10.853 -1.674 2.865 1.00 90.88 104 ARG A C 1
ATOM 761 O O . ARG A 1 104 ? 11.009 -1.534 4.075 1.00 90.88 104 ARG A O 1
ATOM 768 N N . PHE A 1 105 ? 9.755 -1.284 2.235 1.00 93.94 105 PHE A N 1
ATOM 769 C CA . PHE A 1 105 ? 8.625 -0.630 2.882 1.00 93.94 105 PHE A CA 1
ATOM 770 C C . PHE A 1 105 ? 7.334 -1.381 2.606 1.00 93.94 105 PHE A C 1
ATOM 772 O O . PHE A 1 105 ? 7.130 -1.916 1.514 1.00 93.94 105 PHE A O 1
ATOM 779 N N . VAL A 1 106 ? 6.412 -1.338 3.562 1.00 95.75 106 VAL A N 1
ATOM 780 C CA . VAL A 1 106 ? 5.001 -1.614 3.281 1.00 95.75 106 VAL A CA 1
ATOM 781 C C . VAL A 1 106 ? 4.327 -0.294 2.991 1.00 95.75 106 VAL A C 1
ATOM 783 O O . VAL A 1 106 ? 4.437 0.639 3.779 1.00 95.75 106 VAL A O 1
ATOM 786 N N . GLN A 1 107 ? 3.620 -0.227 1.872 1.00 95.88 107 GLN A N 1
ATOM 787 C CA . GLN A 1 107 ? 2.679 0.843 1.582 1.00 95.88 107 GLN A CA 1
ATOM 788 C C . GLN A 1 107 ? 1.267 0.348 1.824 1.00 95.88 107 GLN A C 1
ATOM 790 O O . GLN A 1 107 ? 0.941 -0.789 1.480 1.00 95.88 107 GLN A O 1
ATOM 795 N N . TRP A 1 108 ? 0.426 1.238 2.326 1.00 97.81 108 TRP A N 1
ATOM 796 C CA . TRP A 1 108 ? -1.000 1.039 2.488 1.00 97.81 108 TRP A CA 1
ATOM 797 C C . TRP A 1 108 ? -1.783 2.099 1.715 1.00 97.81 108 TRP A C 1
ATOM 799 O O . TRP A 1 108 ? -1.280 3.179 1.389 1.00 97.81 108 TRP A O 1
ATOM 809 N N . ARG A 1 109 ? -3.020 1.748 1.371 1.00 97.31 109 ARG A N 1
ATOM 810 C CA . ARG A 1 109 ? -4.020 2.657 0.810 1.00 97.31 109 ARG A CA 1
ATOM 811 C C . ARG A 1 109 ? -5.425 2.164 1.120 1.00 97.31 109 ARG A C 1
ATOM 813 O O . ARG A 1 109 ? -5.594 1.027 1.557 1.00 97.31 109 ARG A O 1
ATOM 820 N N . GLY A 1 110 ? -6.412 2.987 0.798 1.00 98.38 110 GLY A N 1
ATOM 821 C CA . GLY A 1 110 ? -7.825 2.686 0.977 1.00 98.38 110 GLY A CA 1
ATOM 822 C C . GLY A 1 110 ? -8.408 3.313 2.235 1.00 98.38 110 GLY A C 1
ATOM 823 O O . GLY A 1 110 ? -7.683 3.806 3.102 1.00 98.38 110 GLY A O 1
ATOM 824 N N . GLY A 1 111 ? -9.733 3.280 2.321 1.00 98.31 111 GLY A N 1
ATOM 825 C CA . GLY A 1 111 ? -10.475 3.702 3.502 1.00 98.31 111 GLY A CA 1
ATOM 826 C C . GLY A 1 111 ? -10.996 2.505 4.274 1.00 98.31 111 GLY A C 1
ATOM 827 O O . GLY A 1 111 ? -11.466 1.532 3.680 1.00 98.31 111 GLY A O 1
ATOM 828 N N . MET A 1 112 ? -10.944 2.591 5.596 1.00 98.50 112 MET A N 1
ATOM 829 C CA . MET A 1 112 ? -11.474 1.581 6.498 1.00 98.50 112 MET A CA 1
ATOM 830 C C . MET A 1 112 ? -12.667 2.148 7.260 1.00 98.50 112 MET A C 1
ATOM 832 O O . MET A 1 112 ? -12.509 3.111 8.001 1.00 98.50 112 MET A O 1
ATOM 836 N N . ASN A 1 113 ? -13.842 1.548 7.088 1.00 98.44 113 ASN A N 1
ATOM 837 C CA . ASN A 1 113 ? -14.987 1.764 7.970 1.00 98.44 113 ASN A CA 1
ATOM 838 C C . ASN A 1 113 ? -14.711 1.099 9.323 1.00 98.44 113 ASN A C 1
ATOM 840 O O . ASN A 1 113 ? -14.182 -0.017 9.359 1.00 98.44 113 ASN A O 1
ATOM 844 N N . VAL A 1 114 ? -15.087 1.760 10.414 1.00 97.81 114 VAL A N 1
ATOM 845 C CA . VAL A 1 114 ? -14.789 1.322 11.782 1.00 97.81 114 VAL A CA 1
ATOM 846 C C . VAL A 1 114 ? -16.076 1.261 12.595 1.00 97.81 114 VAL A C 1
ATOM 848 O O . VAL A 1 114 ? -16.835 2.225 12.654 1.00 97.81 114 VAL A O 1
ATOM 851 N N . LYS A 1 115 ? -16.328 0.118 13.237 1.00 96.44 115 LYS A N 1
ATOM 852 C CA . LYS A 1 115 ? -17.357 -0.009 14.272 1.00 96.44 115 LYS A CA 1
ATOM 853 C C . LYS A 1 115 ? -16.733 0.122 15.651 1.00 96.44 115 LYS A C 1
ATOM 855 O O . LYS A 1 115 ? -15.660 -0.422 15.909 1.00 96.44 115 LYS A O 1
ATOM 860 N N . TYR A 1 116 ? -17.472 0.771 16.540 1.00 94.38 116 TYR A N 1
ATOM 861 C CA . TYR A 1 116 ? -17.088 0.979 17.927 1.00 94.38 116 TYR A CA 1
ATOM 862 C C . TYR A 1 116 ? -18.071 0.275 18.863 1.00 94.38 116 TYR A C 1
ATOM 864 O O . TYR A 1 116 ? -19.262 0.173 18.568 1.00 94.38 116 TYR A O 1
ATOM 872 N N . SER A 1 117 ? -17.571 -0.198 20.002 1.00 88.50 117 SER A N 1
ATOM 873 C CA . SER A 1 117 ? -18.358 -0.735 21.111 1.00 88.50 117 SER A CA 1
ATOM 874 C C . SER A 1 117 ? -17.846 -0.116 22.405 1.00 88.50 117 SER A C 1
ATOM 876 O O . SER A 1 117 ? -16.672 -0.255 22.734 1.00 88.50 117 SER A O 1
ATOM 878 N N . GLY A 1 118 ? -18.707 0.604 23.127 1.00 86.75 118 GLY A N 1
ATOM 879 C CA . GLY A 1 118 ? -18.306 1.295 24.358 1.00 86.75 118 GLY A CA 1
ATOM 880 C C . GLY A 1 118 ? -17.235 2.375 24.146 1.00 86.75 118 GLY A C 1
ATOM 881 O O . GLY A 1 118 ? -16.406 2.582 25.022 1.00 86.75 118 GLY A O 1
ATOM 882 N N . GLY A 1 119 ? -17.220 3.026 22.977 1.00 89.94 119 GLY A N 1
ATOM 883 C CA . GLY A 1 119 ? -16.239 4.067 22.642 1.00 89.94 119 GLY A CA 1
ATOM 884 C C . GLY A 1 119 ? -14.868 3.545 22.199 1.00 89.94 119 GLY A C 1
ATOM 885 O O . GLY A 1 119 ? -13.992 4.349 21.907 1.00 89.94 119 GLY A O 1
ATOM 886 N N . LEU A 1 120 ? -14.683 2.225 22.112 1.00 92.44 120 LEU A N 1
ATOM 887 C CA . LEU A 1 120 ? -13.456 1.591 21.628 1.00 92.44 120 LEU A CA 1
ATOM 888 C C . LEU A 1 120 ? -13.702 0.901 20.279 1.00 92.44 120 LEU A C 1
ATOM 890 O O . LEU A 1 120 ? -14.799 0.372 20.067 1.00 92.44 120 LEU A O 1
ATOM 894 N N . PRO A 1 121 ? -12.723 0.883 19.359 1.00 94.88 121 PRO A N 1
ATOM 895 C CA . PRO A 1 121 ? -12.813 0.115 18.130 1.00 94.88 121 PRO A CA 1
ATOM 896 C C . PRO A 1 121 ? -13.087 -1.363 18.423 1.00 94.88 121 PRO A C 1
ATOM 898 O O . PRO A 1 121 ? -12.588 -1.924 19.401 1.00 94.88 121 PRO A O 1
ATOM 901 N N . ALA A 1 122 ? -13.871 -2.004 17.559 1.00 94.44 122 ALA A N 1
ATOM 902 C CA . ALA A 1 122 ? -14.158 -3.430 17.666 1.00 94.44 122 ALA A CA 1
ATOM 903 C C . ALA A 1 122 ? -12.870 -4.277 17.759 1.00 94.44 122 ALA A C 1
ATOM 905 O O . ALA A 1 122 ? -11.836 -3.917 17.206 1.00 94.44 122 ALA A O 1
ATOM 906 N N . HIS A 1 123 ? -12.945 -5.435 18.422 1.00 93.00 123 HIS A N 1
ATOM 907 C CA . HIS A 1 123 ? -11.817 -6.373 18.558 1.00 93.00 123 HIS A CA 1
ATOM 908 C C . HIS A 1 123 ? -10.536 -5.745 19.128 1.00 93.00 123 HIS A C 1
ATOM 910 O O . HIS A 1 123 ? -9.443 -6.054 18.658 1.00 93.00 123 HIS A O 1
ATOM 916 N N . ASP A 1 124 ? -10.663 -4.859 20.117 1.00 92.31 124 ASP A N 1
ATOM 917 C CA . ASP A 1 124 ? -9.527 -4.190 20.763 1.00 92.31 124 ASP A CA 1
ATOM 918 C C . ASP A 1 124 ? -8.613 -3.469 19.750 1.00 92.31 124 ASP A C 1
ATOM 920 O O . ASP A 1 124 ? -7.388 -3.517 19.848 1.00 92.31 124 ASP A O 1
ATOM 924 N N . GLY A 1 125 ? -9.200 -2.864 18.709 1.00 95.62 125 GLY A N 1
ATOM 925 C CA . GLY A 1 125 ? -8.447 -2.186 17.648 1.00 95.62 125 GLY A CA 1
ATOM 926 C C . GLY A 1 125 ? -7.949 -3.096 16.526 1.00 95.62 125 GLY A C 1
ATOM 927 O O . GLY A 1 125 ? -7.520 -2.588 15.487 1.00 95.62 125 GLY A O 1
ATOM 928 N N . LYS A 1 126 ? -8.004 -4.424 16.684 1.00 97.00 126 LYS A N 1
ATOM 929 C CA . LYS A 1 126 ? -7.402 -5.384 15.748 1.00 97.00 126 LYS A CA 1
ATOM 930 C C . LYS A 1 126 ? -8.199 -5.478 14.457 1.00 97.00 126 LYS A C 1
ATOM 932 O O . LYS A 1 126 ? -9.129 -6.273 14.330 1.00 97.00 126 LYS A O 1
ATOM 937 N N . PHE A 1 127 ? -7.795 -4.694 13.463 1.00 98.00 127 PHE A N 1
ATOM 938 C CA . PHE A 1 127 ? -8.560 -4.563 12.225 1.00 98.00 127 PHE A CA 1
ATOM 939 C C . PHE A 1 127 ? -8.236 -5.613 11.164 1.00 98.00 127 PHE A C 1
ATOM 941 O O . PHE A 1 127 ? -8.954 -5.719 10.171 1.00 98.00 127 PHE A O 1
ATOM 948 N N . LEU A 1 128 ? -7.186 -6.414 11.350 1.00 98.38 128 LEU A N 1
ATOM 949 C CA . LEU A 1 128 ? -6.839 -7.507 10.444 1.00 98.38 128 LEU A CA 1
ATOM 950 C C . LEU A 1 128 ? -7.434 -8.832 10.928 1.00 98.38 128 LEU A C 1
ATOM 952 O O . LEU A 1 128 ? -7.165 -9.277 12.040 1.00 98.38 128 LEU A O 1
ATOM 956 N N . ALA A 1 129 ? -8.174 -9.521 10.056 1.00 98.00 129 ALA A N 1
ATOM 957 C CA . ALA A 1 129 ? -8.711 -10.855 10.341 1.00 98.00 129 ALA A CA 1
ATOM 958 C C . ALA A 1 129 ? -7.618 -11.927 10.445 1.00 98.00 129 ALA A C 1
ATOM 960 O O . ALA A 1 129 ? -7.834 -12.992 11.021 1.00 98.00 129 ALA A O 1
ATOM 961 N N . ARG A 1 130 ? -6.461 -11.679 9.824 1.00 96.44 130 ARG A N 1
ATOM 962 C CA . ARG A 1 130 ? -5.287 -12.552 9.854 1.00 96.44 130 ARG A CA 1
ATOM 963 C C . ARG A 1 130 ? -4.025 -11.696 9.900 1.00 96.44 130 ARG A C 1
ATOM 965 O O . ARG A 1 130 ? -4.011 -10.650 9.249 1.00 96.44 130 ARG A O 1
ATOM 972 N N . PRO A 1 131 ? -2.964 -12.139 10.594 1.00 96.88 131 PRO A N 1
ATOM 973 C CA . PRO A 1 131 ? -1.688 -11.446 10.551 1.00 96.88 131 PRO A CA 1
ATOM 974 C C . PRO A 1 131 ? -1.173 -11.295 9.118 1.00 96.88 131 PRO A C 1
ATOM 976 O O . PRO A 1 131 ? -1.353 -12.184 8.280 1.00 96.88 131 PRO A O 1
ATOM 979 N N . LEU A 1 132 ? -0.494 -10.182 8.855 1.00 97.19 132 LEU A N 1
ATOM 980 C CA . LEU A 1 132 ? 0.234 -9.974 7.611 1.00 97.19 132 LEU A CA 1
ATOM 981 C C . LEU A 1 132 ? 1.269 -11.085 7.396 1.00 97.19 132 LEU A C 1
ATOM 983 O O . LEU A 1 132 ? 1.869 -11.572 8.363 1.00 97.19 132 LEU A O 1
ATOM 987 N N . PRO A 1 133 ? 1.539 -11.463 6.133 1.00 96.00 133 PRO A N 1
ATOM 988 C CA . PRO A 1 133 ? 2.612 -12.399 5.835 1.00 96.00 133 PRO A CA 1
ATOM 989 C C . PRO A 1 133 ? 3.955 -11.845 6.324 1.00 96.00 133 PRO A C 1
ATOM 991 O O . PRO A 1 133 ? 4.157 -10.631 6.379 1.00 96.00 133 PRO A O 1
ATOM 994 N N . ALA A 1 134 ? 4.906 -12.736 6.621 1.00 94.56 134 ALA A N 1
ATOM 995 C CA . ALA A 1 134 ? 6.225 -12.358 7.137 1.00 94.56 134 ALA A CA 1
ATOM 996 C C . ALA A 1 134 ? 6.961 -11.335 6.251 1.00 94.56 134 ALA A C 1
ATOM 998 O O . ALA A 1 134 ? 7.732 -10.526 6.750 1.00 94.56 134 ALA A O 1
ATOM 999 N N . THR A 1 135 ? 6.681 -11.325 4.946 1.00 93.38 135 THR A N 1
ATOM 1000 C CA . THR A 1 135 ? 7.251 -10.375 3.982 1.00 93.38 135 THR A CA 1
ATOM 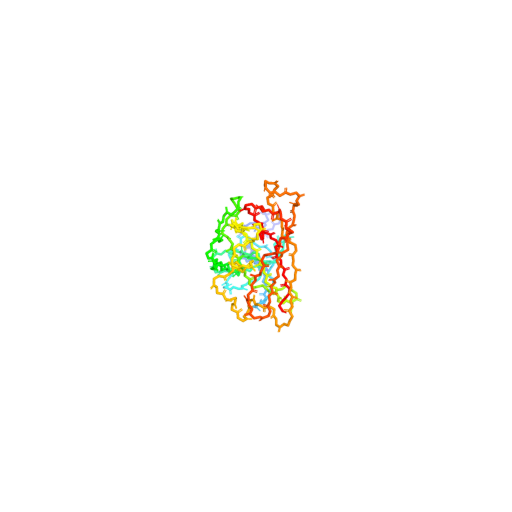1001 C C . THR A 1 135 ? 6.673 -8.961 4.066 1.00 93.38 135 THR A C 1
ATOM 1003 O O . THR A 1 135 ? 7.180 -8.093 3.368 1.00 93.38 135 THR A O 1
ATOM 1006 N N . ALA A 1 136 ? 5.598 -8.737 4.828 1.00 95.50 136 ALA A N 1
ATOM 1007 C CA . ALA A 1 136 ? 4.852 -7.476 4.907 1.00 95.50 136 ALA A CA 1
ATOM 1008 C C . ALA A 1 136 ? 4.623 -6.993 6.353 1.00 95.50 136 ALA A C 1
ATOM 1010 O O . ALA A 1 136 ? 3.772 -6.139 6.592 1.00 95.50 136 ALA A O 1
ATOM 1011 N N . ARG A 1 137 ? 5.364 -7.525 7.328 1.00 94.75 137 ARG A N 1
ATOM 1012 C CA . ARG A 1 137 ? 5.311 -7.098 8.734 1.00 94.75 137 ARG A CA 1
ATOM 1013 C C . ARG A 1 137 ? 6.700 -6.681 9.216 1.00 94.75 137 ARG A C 1
ATOM 1015 O O . ARG A 1 137 ? 7.665 -7.280 8.739 1.00 94.75 137 ARG A O 1
ATOM 1022 N N . PRO A 1 138 ? 6.814 -5.711 10.141 1.00 94.56 138 PRO A N 1
ATOM 1023 C CA . PRO A 1 138 ? 8.103 -5.291 10.682 1.00 94.56 138 PRO A CA 1
ATOM 1024 C C . PRO A 1 138 ? 8.936 -6.487 11.154 1.00 94.56 138 PRO A C 1
ATOM 1026 O O . PRO A 1 138 ? 8.437 -7.375 11.842 1.00 94.56 138 PRO A O 1
ATOM 1029 N N . SER A 1 139 ? 10.213 -6.510 10.793 1.00 88.12 139 SER A N 1
ATOM 1030 C CA . SER A 1 139 ? 11.166 -7.535 11.231 1.00 88.12 139 SER A CA 1
ATOM 1031 C C . SER A 1 139 ? 11.499 -7.414 12.719 1.00 88.12 139 SER A C 1
ATOM 1033 O O . SER A 1 139 ? 11.810 -8.405 13.378 1.00 88.12 139 SER A O 1
ATOM 1035 N N . SER A 1 140 ? 11.405 -6.196 13.256 1.00 85.81 140 SER A N 1
ATOM 1036 C CA . SER A 1 140 ? 11.677 -5.882 14.652 1.00 85.81 140 SER A CA 1
ATOM 1037 C C . SER A 1 140 ? 10.787 -4.746 15.157 1.00 85.81 140 SER A C 1
ATOM 1039 O O . SER A 1 140 ? 10.644 -3.693 14.525 1.00 85.81 140 SER A O 1
ATOM 1041 N N . GLY A 1 141 ? 10.210 -4.962 16.337 1.00 88.44 141 GLY A N 1
ATOM 1042 C CA . GLY A 1 141 ? 9.473 -3.944 17.077 1.00 88.44 141 GLY A CA 1
ATOM 1043 C C . GLY A 1 141 ? 8.148 -3.507 16.446 1.00 88.44 141 GLY A C 1
ATOM 1044 O O . GLY A 1 141 ? 7.547 -4.202 15.626 1.00 88.44 141 GLY A O 1
ATOM 1045 N N . LEU A 1 142 ? 7.695 -2.344 16.903 1.00 95.94 142 LEU A N 1
ATOM 1046 C CA . LEU A 1 142 ? 6.436 -1.703 16.544 1.00 95.94 142 LEU A CA 1
ATOM 1047 C C . LEU A 1 142 ? 6.674 -0.617 15.482 1.00 95.94 142 LEU A C 1
ATOM 1049 O O . LEU A 1 142 ? 7.734 0.019 15.457 1.00 95.94 142 LEU A O 1
ATOM 1053 N N . ARG A 1 143 ? 5.694 -0.388 14.605 1.00 97.19 143 ARG A N 1
ATOM 1054 C CA . ARG A 1 143 ? 5.613 0.812 13.762 1.00 97.19 143 ARG A CA 1
ATOM 1055 C C . ARG A 1 143 ? 4.291 1.511 14.040 1.00 97.19 143 ARG A C 1
ATOM 1057 O O . ARG A 1 143 ? 3.244 1.002 13.656 1.00 97.19 143 ARG A O 1
ATOM 1064 N N . THR A 1 144 ? 4.363 2.666 14.685 1.00 97.12 144 THR A N 1
ATOM 1065 C CA . THR A 1 144 ? 3.211 3.538 14.918 1.00 97.12 144 THR A CA 1
ATOM 1066 C C . THR A 1 144 ? 3.164 4.593 13.826 1.00 97.12 144 THR A C 1
ATOM 1068 O O . THR A 1 144 ? 4.150 5.296 13.597 1.00 97.12 144 THR A O 1
ATOM 1071 N N . VAL A 1 145 ? 2.024 4.719 13.155 1.00 97.06 145 VAL A N 1
ATOM 1072 C CA . VAL A 1 145 ? 1.804 5.719 12.105 1.00 97.06 145 VAL A CA 1
ATOM 1073 C C . VAL A 1 145 ? 0.495 6.471 12.351 1.00 97.06 145 VAL A C 1
ATOM 1075 O O . VAL A 1 145 ? -0.492 5.853 12.758 1.00 97.06 145 VAL A O 1
ATOM 1078 N N . PRO A 1 146 ? 0.452 7.795 12.127 1.00 97.00 146 PRO A N 1
ATOM 1079 C CA . PRO A 1 146 ? -0.797 8.542 12.180 1.00 97.00 146 PRO A CA 1
ATOM 1080 C C . PRO A 1 146 ? -1.663 8.198 10.965 1.00 97.00 146 PRO A C 1
ATOM 1082 O O . PRO A 1 146 ? -1.147 8.071 9.856 1.00 97.00 146 PRO A O 1
ATOM 1085 N N . VAL A 1 147 ? -2.973 8.080 11.159 1.00 97.56 147 VAL A N 1
ATOM 1086 C CA . VAL A 1 147 ? -3.953 7.887 10.082 1.00 97.56 147 VAL A CA 1
ATOM 1087 C C . VAL A 1 147 ? -5.018 8.966 10.166 1.00 97.56 147 VAL A C 1
ATOM 1089 O O . VAL A 1 147 ? -5.555 9.218 11.241 1.00 97.56 147 VAL A O 1
ATOM 1092 N N . ALA A 1 148 ? -5.348 9.600 9.041 1.00 96.88 148 ALA A N 1
ATOM 1093 C CA . ALA A 1 148 ? -6.437 10.572 9.010 1.00 96.88 148 ALA A CA 1
ATOM 1094 C C . ALA A 1 148 ? -7.778 9.876 9.283 1.00 96.88 148 ALA A C 1
ATOM 1096 O O . ALA A 1 148 ? -7.976 8.728 8.877 1.00 96.88 148 ALA A O 1
ATOM 1097 N N . CYS A 1 149 ? -8.706 10.563 9.938 1.00 97.12 149 CYS A N 1
ATOM 1098 C CA . CYS A 1 149 ? -10.019 10.013 10.264 1.00 97.12 149 CYS A CA 1
ATOM 1099 C C . CYS A 1 149 ? -11.151 11.004 9.980 1.00 97.12 149 CYS A C 1
ATOM 1101 O O . CYS A 1 149 ? -10.916 12.166 9.646 1.00 97.12 149 CYS A O 1
ATOM 1103 N N . SER A 1 150 ? -12.382 10.502 10.048 1.00 96.75 150 SER A N 1
ATOM 1104 C CA . SER A 1 150 ? -13.596 11.303 9.911 1.00 96.75 150 SER A CA 1
ATOM 1105 C C . SER A 1 150 ? -13.652 12.445 10.922 1.00 96.75 150 SER A C 1
ATOM 1107 O O . SER A 1 150 ? -13.463 12.219 12.107 1.00 96.75 150 SER A O 1
ATOM 1109 N N . ALA A 1 151 ? -14.032 13.642 10.468 1.00 94.25 151 ALA A N 1
ATOM 1110 C CA . ALA A 1 151 ? -14.449 14.724 11.363 1.00 94.25 151 ALA A CA 1
ATOM 1111 C C . ALA A 1 151 ? -15.849 14.489 11.971 1.00 94.25 151 ALA A C 1
ATOM 1113 O O . ALA A 1 151 ? -16.235 15.143 12.932 1.00 94.25 151 ALA A O 1
ATOM 1114 N N . GLY A 1 152 ? -16.648 13.592 11.382 1.00 92.31 152 GLY A N 1
ATOM 1115 C CA . GLY A 1 152 ? -17.913 13.148 11.970 1.00 92.31 152 GLY A CA 1
ATOM 1116 C C . GLY A 1 152 ? -17.652 12.197 13.134 1.00 92.31 152 GLY A C 1
ATOM 1117 O O . GLY A 1 152 ? -16.808 11.314 12.996 1.00 92.31 152 GLY A O 1
ATOM 1118 N N . ASP A 1 153 ? -18.371 12.383 14.241 1.00 90.25 153 ASP A N 1
ATOM 1119 C CA . ASP A 1 153 ? -18.262 11.604 15.486 1.00 90.25 153 ASP A CA 1
ATOM 1120 C C . ASP A 1 153 ? -16.844 11.553 16.086 1.00 90.25 153 ASP A C 1
ATOM 1122 O O . ASP A 1 153 ? -16.475 10.607 16.787 1.00 90.25 153 ASP A O 1
ATOM 1126 N N . SER A 1 154 ? -16.041 12.585 15.811 1.00 92.00 154 SER A N 1
ATOM 1127 C CA . SER A 1 154 ? -14.717 12.772 16.394 1.00 92.00 154 SER A CA 1
ATOM 1128 C C . SER A 1 154 ? -14.366 14.255 16.536 1.00 92.00 154 SER A C 1
ATOM 1130 O O . SER A 1 154 ? -14.715 15.090 15.706 1.00 92.00 154 SER A O 1
ATOM 1132 N N . SER A 1 155 ? -13.659 14.574 17.613 1.00 92.50 155 SER A N 1
ATOM 1133 C CA . SER A 1 155 ? -13.028 15.860 17.904 1.00 92.50 155 SER A CA 1
ATOM 1134 C C . SER A 1 155 ? -11.596 15.967 17.365 1.00 92.50 155 SER A C 1
ATOM 1136 O O . SER A 1 155 ? -11.015 17.054 17.354 1.00 92.50 155 SER A O 1
ATOM 1138 N N . ILE A 1 156 ? -11.038 14.854 16.882 1.00 92.25 156 ILE A N 1
ATOM 1139 C CA . ILE A 1 156 ? -9.701 14.761 16.300 1.00 92.25 156 ILE A CA 1
ATOM 1140 C C . ILE A 1 156 ? -9.785 14.389 14.818 1.00 92.25 156 ILE A C 1
ATOM 1142 O O . ILE A 1 156 ? -10.760 13.820 14.343 1.00 92.25 156 ILE A O 1
ATOM 1146 N N . LEU A 1 157 ? -8.743 14.733 14.059 1.00 94.44 157 LEU A N 1
ATOM 1147 C CA . LEU A 1 157 ? -8.658 14.435 12.620 1.00 94.44 157 LEU A CA 1
ATOM 1148 C C . LEU A 1 157 ? -7.601 13.378 12.293 1.00 94.44 157 LEU A C 1
ATOM 1150 O O . LEU A 1 157 ? -7.383 13.051 11.126 1.00 94.44 157 LEU A O 1
ATOM 1154 N N . SER A 1 158 ? -6.961 12.813 13.316 1.00 94.88 158 SER A N 1
ATOM 1155 C CA . SER A 1 158 ? -5.989 11.737 13.171 1.00 94.88 158 SER A CA 1
ATOM 1156 C C . SER A 1 158 ? -6.094 10.756 14.328 1.00 94.88 158 SER A C 1
ATOM 1158 O O . SER A 1 158 ? -6.042 11.160 15.484 1.00 94.88 158 SER A O 1
ATOM 1160 N N . LEU A 1 159 ? -6.137 9.470 13.996 1.00 95.88 159 LEU A N 1
ATOM 1161 C CA . LEU A 1 159 ? -5.894 8.363 14.918 1.00 95.88 159 LEU A CA 1
ATOM 1162 C C . LEU A 1 159 ? -4.465 7.835 14.733 1.00 95.88 159 LEU A C 1
ATOM 1164 O O . LEU A 1 159 ? -3.684 8.381 13.944 1.00 95.88 159 LEU A O 1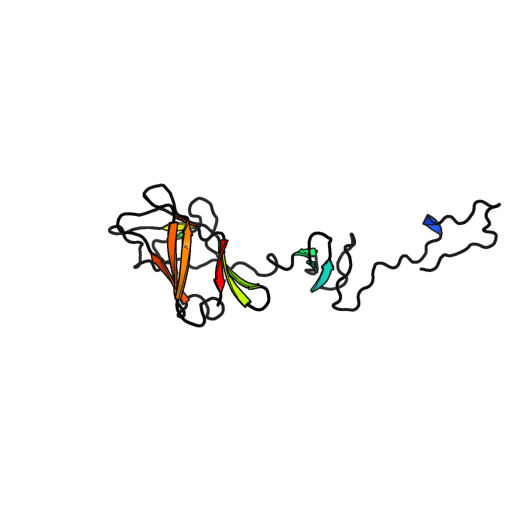
ATOM 1168 N N . LYS A 1 160 ? -4.119 6.763 15.450 1.00 96.00 160 LYS A N 1
ATOM 1169 C CA . LYS A 1 160 ? -2.859 6.031 15.272 1.00 96.00 160 LYS A CA 1
ATOM 1170 C C . LYS A 1 160 ? -3.139 4.586 14.897 1.00 96.00 160 LYS A C 1
ATOM 1172 O O . LYS A 1 160 ? -4.097 3.989 15.380 1.00 96.00 160 LYS A O 1
ATOM 1177 N N . VAL A 1 161 ? -2.274 4.026 14.064 1.00 98.00 161 VAL A N 1
ATOM 1178 C CA . VAL A 1 161 ? -2.228 2.589 13.812 1.00 98.00 161 VAL A CA 1
ATOM 1179 C C . VAL A 1 161 ? -0.872 2.049 14.223 1.00 98.00 161 VAL A C 1
ATOM 1181 O O . VAL A 1 161 ? 0.164 2.576 13.816 1.00 98.00 161 VAL A O 1
ATOM 1184 N N . ASP A 1 162 ? -0.911 0.966 14.985 1.00 98.00 162 ASP A N 1
ATOM 1185 C CA . ASP A 1 162 ? 0.244 0.216 15.444 1.00 98.00 162 ASP A CA 1
ATOM 1186 C C . ASP A 1 162 ? 0.384 -1.073 14.630 1.00 98.00 162 ASP A C 1
ATOM 1188 O O . ASP A 1 162 ? -0.492 -1.931 14.659 1.00 98.00 162 ASP A O 1
ATOM 1192 N N . PHE A 1 163 ? 1.493 -1.227 13.903 1.00 98.00 163 PHE A N 1
ATOM 1193 C CA . PHE A 1 163 ? 1.844 -2.449 13.174 1.00 98.00 163 PHE A CA 1
ATOM 1194 C C . PHE A 1 163 ? 2.926 -3.227 13.923 1.00 98.00 163 PHE A C 1
ATOM 1196 O O . PHE A 1 163 ? 4.035 -2.728 14.133 1.00 98.00 163 PHE A O 1
ATOM 1203 N N . TYR A 1 164 ? 2.627 -4.472 14.289 1.00 97.31 164 TYR A N 1
ATOM 1204 C CA . TYR A 1 164 ? 3.488 -5.303 15.133 1.00 97.31 164 TYR A CA 1
ATOM 1205 C C . TYR A 1 164 ? 4.321 -6.302 14.325 1.00 97.31 164 TYR A C 1
ATOM 1207 O O . TYR A 1 164 ? 3.910 -6.780 13.265 1.00 97.31 164 TYR A O 1
ATOM 1215 N N . ALA A 1 165 ? 5.462 -6.720 14.882 1.00 96.56 165 ALA A N 1
ATOM 1216 C CA . ALA A 1 165 ? 6.339 -7.722 14.267 1.00 96.56 165 ALA A CA 1
ATOM 1217 C C . ALA A 1 165 ? 5.700 -9.117 14.094 1.00 96.56 165 ALA A C 1
ATOM 1219 O O . ALA A 1 165 ? 6.129 -9.912 13.258 1.00 96.56 165 ALA A O 1
ATOM 1220 N N . ASN A 1 166 ? 4.639 -9.430 14.846 1.00 95.50 166 ASN A N 1
ATOM 1221 C CA . ASN A 1 166 ? 3.853 -10.654 14.653 1.00 95.50 166 ASN A CA 1
ATOM 1222 C C . ASN A 1 166 ? 2.868 -10.549 13.464 1.00 95.50 166 ASN A C 1
ATOM 1224 O O . ASN A 1 166 ? 2.298 -11.562 13.060 1.00 95.50 166 ASN A O 1
ATOM 1228 N N . GLY A 1 167 ? 2.715 -9.368 12.855 1.00 96.38 167 GLY A N 1
ATOM 1229 C CA . GLY A 1 167 ? 1.859 -9.112 11.699 1.00 96.38 167 GLY A CA 1
ATOM 1230 C C . GLY A 1 167 ? 0.441 -8.668 12.046 1.00 96.38 167 GLY A C 1
ATOM 1231 O O . GLY A 1 167 ? -0.346 -8.467 11.123 1.00 96.38 167 GLY A O 1
ATOM 1232 N N . THR A 1 168 ? 0.092 -8.517 13.327 1.00 97.06 168 THR A N 1
ATOM 1233 C CA . THR A 1 168 ? -1.165 -7.864 13.716 1.00 97.06 168 THR A CA 1
ATOM 1234 C C . THR A 1 168 ? -1.054 -6.352 13.555 1.00 97.06 168 THR A C 1
ATOM 1236 O O . THR A 1 168 ? 0.051 -5.802 13.497 1.00 97.06 168 THR A O 1
ATOM 1239 N N . ALA A 1 169 ? -2.204 -5.687 13.472 1.00 97.88 169 ALA A N 1
ATOM 1240 C CA . ALA A 1 169 ? -2.274 -4.241 13.411 1.00 97.88 169 ALA A CA 1
ATOM 1241 C C . ALA A 1 169 ? -3.488 -3.733 14.189 1.00 97.88 169 ALA A C 1
ATOM 1243 O O . ALA A 1 169 ? -4.584 -4.285 14.040 1.00 97.88 169 ALA A O 1
ATOM 1244 N N . ASP A 1 170 ? -3.272 -2.690 14.985 1.00 97.81 170 ASP A N 1
ATOM 1245 C CA . ASP A 1 170 ? -4.245 -2.185 15.945 1.00 97.81 170 ASP A CA 1
ATOM 1246 C C . ASP A 1 170 ? -4.535 -0.708 15.650 1.00 97.81 170 ASP A C 1
ATOM 1248 O O . ASP A 1 170 ? -3.618 0.105 15.530 1.00 97.81 170 ASP A O 1
ATOM 1252 N N . LEU A 1 171 ? -5.814 -0.363 15.505 1.00 97.94 171 LEU A N 1
ATOM 1253 C CA . LEU A 1 171 ? -6.287 1.015 15.455 1.00 97.94 171 LEU A CA 1
ATOM 1254 C C . LEU A 1 171 ? -6.491 1.519 16.882 1.00 97.94 171 LEU A C 1
ATOM 1256 O O . LEU A 1 171 ? -7.275 0.946 17.636 1.00 97.94 171 LEU A O 1
ATOM 1260 N N . LEU A 1 172 ? -5.828 2.618 17.214 1.00 95.69 172 LEU A N 1
ATOM 1261 C CA . LEU A 1 17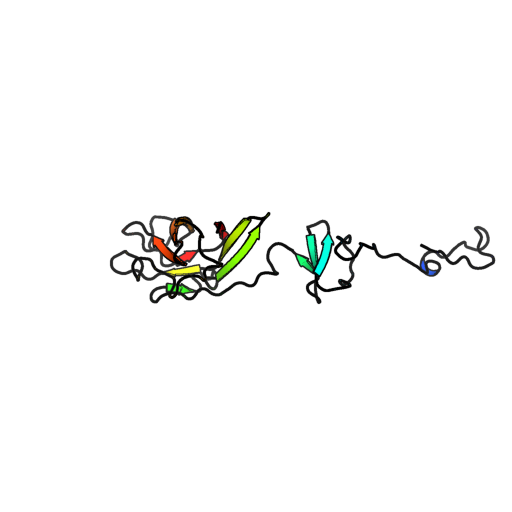2 ? -5.896 3.251 18.522 1.00 95.69 172 LEU A CA 1
ATOM 1262 C C . LEU A 1 172 ? -6.681 4.557 18.418 1.00 95.69 172 LEU A C 1
ATOM 1264 O O . LEU A 1 172 ? -6.397 5.382 17.544 1.00 95.69 172 LEU A O 1
ATOM 1268 N N . ASN A 1 173 ? -7.642 4.746 19.319 1.00 92.38 173 ASN A N 1
ATOM 1269 C CA . ASN A 1 173 ? -8.397 5.983 19.457 1.00 92.38 173 ASN A CA 1
ATOM 1270 C C . ASN A 1 173 ? -8.237 6.590 20.851 1.00 92.38 173 ASN A C 1
ATOM 1272 O O . ASN A 1 173 ? -7.935 5.888 21.817 1.00 92.38 173 ASN A O 1
ATOM 1276 N N . ASP A 1 174 ? -8.488 7.893 20.938 1.00 86.31 174 ASP A N 1
ATOM 1277 C CA . ASP A 1 174 ? -8.708 8.539 22.223 1.00 86.31 174 ASP A CA 1
ATOM 1278 C C . ASP A 1 174 ? -10.139 8.211 22.703 1.00 86.31 174 ASP A C 1
ATOM 1280 O O . ASP A 1 174 ? -11.071 8.157 21.889 1.00 86.31 174 ASP A O 1
ATOM 1284 N N . PRO A 1 175 ? -10.354 7.935 24.004 1.00 80.06 175 PRO A N 1
ATOM 1285 C CA . PRO A 1 175 ? -11.680 7.608 24.519 1.00 80.06 175 PRO A CA 1
ATOM 1286 C C . PRO A 1 175 ? -12.704 8.710 24.216 1.00 80.06 175 PRO A C 1
ATOM 1288 O O . PRO A 1 175 ? -12.546 9.848 24.648 1.00 80.06 175 PRO A O 1
ATOM 1291 N N . GLY A 1 176 ? -13.780 8.350 23.513 1.00 82.75 176 GLY A N 1
ATOM 1292 C CA . GLY A 1 176 ? -14.838 9.281 23.098 1.00 82.75 176 GLY A CA 1
ATOM 1293 C C . GLY A 1 176 ? -14.749 9.726 21.636 1.00 82.75 176 GLY A C 1
ATOM 1294 O O . GLY A 1 176 ? -15.747 10.202 21.104 1.00 82.75 176 GLY A O 1
ATOM 1295 N N . ASP A 1 177 ? -13.617 9.495 20.965 1.00 92.50 177 ASP A N 1
ATOM 1296 C CA . ASP A 1 177 ? -13.472 9.705 19.526 1.00 92.50 177 ASP A CA 1
ATOM 1297 C C . ASP A 1 177 ? -13.793 8.420 18.763 1.00 92.50 177 ASP A C 1
ATOM 1299 O O . ASP A 1 177 ? -13.031 7.446 18.787 1.00 92.50 177 ASP A O 1
ATOM 1303 N N . THR A 1 178 ? -14.930 8.413 18.066 1.00 95.75 178 THR A N 1
ATOM 1304 C CA . THR A 1 178 ? -15.433 7.248 17.327 1.00 95.75 178 THR A CA 1
ATOM 1305 C C . THR A 1 178 ? -15.645 7.554 15.842 1.00 95.75 178 THR A C 1
ATOM 1307 O O . THR A 1 178 ? -16.752 7.358 15.334 1.00 95.75 178 THR A O 1
ATOM 1310 N N . PRO A 1 179 ? -14.614 8.036 15.119 1.00 97.00 179 PRO A N 1
ATOM 1311 C CA . PRO A 1 179 ? -14.761 8.389 13.715 1.00 97.00 179 PRO A CA 1
ATOM 1312 C C . PRO A 1 179 ? -15.190 7.160 12.896 1.00 97.00 179 PRO A C 1
ATOM 1314 O O . PRO A 1 179 ? -14.481 6.153 12.891 1.00 97.00 179 PRO A O 1
ATOM 1317 N N . PRO A 1 180 ? -16.292 7.217 12.127 1.00 96.94 180 PRO A N 1
ATOM 1318 C CA . PRO A 1 180 ? -16.834 6.059 11.411 1.00 96.94 180 PRO A CA 1
ATOM 1319 C C . PRO A 1 180 ? -15.895 5.498 10.336 1.00 96.94 180 PRO A C 1
ATOM 1321 O O . PRO A 1 180 ? -16.111 4.389 9.844 1.00 96.94 180 PRO A O 1
ATOM 1324 N N . TRP A 1 181 ? -14.851 6.241 9.957 1.00 98.00 181 TRP A N 1
ATOM 1325 C CA . TRP A 1 181 ? -13.824 5.781 9.036 1.00 98.00 181 TRP A CA 1
ATOM 1326 C C . TRP A 1 181 ? -12.440 6.360 9.345 1.00 98.00 181 TRP A C 1
ATOM 1328 O O . TRP A 1 181 ? -12.301 7.464 9.881 1.00 98.00 181 TRP A O 1
ATOM 1338 N N . VAL A 1 182 ? -11.412 5.627 8.912 1.00 98.19 182 VAL A N 1
ATOM 1339 C CA . VAL A 1 182 ? -10.013 6.072 8.846 1.00 98.19 182 VAL A CA 1
ATOM 1340 C C . VAL A 1 182 ? -9.433 5.850 7.449 1.00 98.19 182 VAL A C 1
ATOM 1342 O O . VAL A 1 182 ? -9.843 4.942 6.724 1.00 98.19 182 VAL A O 1
ATOM 1345 N N . SER A 1 183 ? -8.476 6.683 7.054 1.00 97.94 183 SER A N 1
ATOM 1346 C CA . SER A 1 183 ? -7.774 6.596 5.775 1.00 97.94 183 SER A CA 1
ATOM 1347 C C . SER A 1 183 ? -6.385 6.003 5.972 1.00 97.94 183 SER A C 1
ATOM 1349 O O . SER A 1 183 ? -5.578 6.531 6.733 1.00 97.94 183 SER A O 1
ATOM 1351 N N . LEU A 1 184 ? -6.085 4.935 5.230 1.00 98.19 184 LEU A N 1
ATOM 1352 C CA . LEU A 1 184 ? -4.735 4.381 5.127 1.00 98.19 184 LEU A CA 1
ATOM 1353 C C . LEU A 1 184 ? -4.003 4.883 3.870 1.00 98.19 184 LEU A C 1
ATOM 1355 O O . LEU A 1 184 ? -2.939 4.371 3.530 1.00 98.19 184 LEU A O 1
ATOM 1359 N N . ASN A 1 185 ? -4.553 5.868 3.153 1.00 97.06 185 ASN A N 1
ATOM 1360 C CA . ASN A 1 185 ? -3.909 6.444 1.973 1.00 97.06 185 ASN A CA 1
ATOM 1361 C C . ASN A 1 185 ? -2.580 7.116 2.331 1.00 97.06 185 ASN A C 1
ATOM 1363 O O . ASN A 1 185 ? -2.531 8.003 3.177 1.00 97.06 185 ASN A O 1
ATOM 1367 N N . GLY A 1 186 ? -1.509 6.709 1.646 1.00 93.00 186 GLY A N 1
ATOM 1368 C CA . GLY A 1 186 ? -0.177 7.297 1.820 1.00 93.00 186 GLY A CA 1
ATOM 1369 C C . GLY A 1 186 ? 0.586 6.773 3.035 1.00 93.00 186 GLY A C 1
ATOM 1370 O O . GLY A 1 186 ? 1.715 7.196 3.266 1.00 93.00 186 GLY A O 1
ATOM 1371 N N . ILE A 1 187 ? 0.015 5.827 3.784 1.00 96.62 187 ILE A N 1
ATOM 1372 C CA . ILE A 1 187 ? 0.693 5.220 4.923 1.00 96.62 187 ILE A CA 1
ATOM 1373 C C . ILE A 1 187 ? 1.815 4.314 4.426 1.00 96.62 187 ILE A C 1
ATOM 1375 O O . ILE A 1 187 ? 1.619 3.448 3.571 1.00 96.62 187 ILE A O 1
ATOM 1379 N N . MET A 1 188 ? 3.006 4.516 4.979 1.00 94.69 188 MET A N 1
ATOM 1380 C CA . MET A 1 188 ? 4.187 3.729 4.669 1.00 94.69 188 MET A CA 1
ATOM 1381 C C . MET A 1 188 ? 5.047 3.560 5.920 1.00 94.69 188 MET A C 1
ATOM 1383 O O . MET A 1 188 ? 5.223 4.507 6.682 1.00 94.69 188 MET A O 1
ATOM 1387 N N . TYR A 1 189 ? 5.616 2.371 6.112 1.00 94.69 189 TYR A N 1
ATOM 1388 C CA . TYR A 1 189 ? 6.630 2.135 7.141 1.00 94.69 189 TYR A CA 1
ATOM 1389 C C . TYR A 1 189 ? 7.690 1.126 6.670 1.00 94.69 189 TYR A C 1
ATOM 1391 O O . TYR A 1 189 ? 7.387 0.265 5.834 1.00 94.69 189 TYR A O 1
ATOM 1399 N N . PRO A 1 190 ? 8.932 1.229 7.179 1.00 92.81 190 PRO A N 1
ATOM 1400 C CA . PRO A 1 190 ? 10.004 0.301 6.840 1.00 92.81 190 PRO A CA 1
ATOM 1401 C C . PRO A 1 190 ? 9.811 -1.050 7.538 1.00 92.81 190 PRO A C 1
ATOM 1403 O O . PRO A 1 190 ? 9.351 -1.104 8.688 1.00 92.81 190 PRO A O 1
ATOM 1406 N N . LEU A 1 191 ? 10.190 -2.120 6.837 1.00 91.69 191 LEU A N 1
ATOM 1407 C CA . LEU A 1 191 ? 10.197 -3.500 7.330 1.00 91.69 191 LEU A CA 1
ATOM 1408 C C . LEU A 1 191 ? 11.445 -3.832 8.148 1.00 91.69 191 LEU A C 1
ATOM 1410 O O . LEU A 1 191 ? 12.544 -3.391 7.767 1.00 91.69 191 LEU A O 1
#